Protein AF-A0A7W1TC58-F1 (afdb_monomer)

Radius of gyration: 29.43 Å; Cα contacts (8 Å, |Δi|>4): 603; chains: 1; bounding box: 72×65×82 Å

Nearest PDB structures (foldseek):
  8akn-assembly1_W  TM=7.034E-01  e=5.257E-35  Escherichia coli BW25113
  9d7s-assembly2_2w  TM=9.489E-01  e=1.381E-25  Thermus thermophilus HB8
  7nqh-assembly1_BL  TM=9.548E-01  e=5.075E-25  Homo sapiens
  4v63-assembly1_AX  TM=7.247E-01  e=3.092E-29  Thermus thermophilus HB27
  8oir-assembly1_Aa  TM=7.131E-01  e=1.235E-27  Homo sapiens

Secondary structure (DSSP, 8-state):
-HHHHHHHHHHHHHHHHHHHHHH-GGGTTSTTHHHHHHHHHHHHHHHHHHHHHHHHHHHHHHHHHHTTSTTTHHHHHHHHHHHHHHHHHHHHHHHHHHHS--TTTTS-EEEEEEE-TTTHHHHHHHHHHHHHHHHHHHHTT-EEEEEEEEE-BTBSEEEEEEEEESB-SSSSBHHHHHGGG-EEEEEEE--TT-SS-PPEEEEEEEEEEEPPPP------GGGEEEEEEPPPSS--HHHHH---EEEEEETTTTEEEEE--SSSHHHHHHHHHHHHHHHHHHHHHHHHHHHHHHHHHHHHTT-SSSS-SEEEEGGGTEEEETTTTEEES-HHHHHTT--HHHHHHHHHHHHHHHHHH--S--

Structure (mmCIF, N/CA/C/O backbone):
data_AF-A0A7W1TC58-F1
#
_entry.id   AF-A0A7W1TC58-F1
#
loop_
_atom_site.group_PDB
_atom_site.id
_atom_site.type_symbol
_atom_site.label_atom_id
_atom_site.label_alt_id
_atom_site.label_comp_id
_atom_site.label_asym_id
_atom_site.label_entity_id
_atom_site.label_seq_id
_atom_site.pdbx_PDB_ins_code
_atom_site.Cartn_x
_atom_site.Cartn_y
_atom_site.Cartn_z
_atom_site.occupancy
_atom_site.B_iso_or_equiv
_atom_site.auth_seq_id
_atom_site.auth_comp_id
_atom_site.auth_asym_id
_atom_site.auth_atom_id
_atom_site.pdbx_PDB_model_num
ATOM 1 N N . MET A 1 1 ? 26.119 -2.884 -3.380 1.00 48.97 1 MET A N 1
ATOM 2 C CA . MET A 1 1 ? 26.014 -4.306 -3.799 1.00 48.97 1 MET A CA 1
ATOM 3 C C . MET A 1 1 ? 26.915 -5.260 -3.011 1.00 48.97 1 MET A C 1
ATOM 5 O O . MET A 1 1 ? 26.383 -6.299 -2.647 1.00 48.97 1 MET A O 1
ATOM 9 N N . PRO A 1 2 ? 28.201 -4.965 -2.709 1.00 51.91 2 PRO A N 1
ATOM 10 C CA . PRO A 1 2 ? 29.029 -5.852 -1.869 1.00 51.91 2 PRO A CA 1
ATOM 11 C C . PRO A 1 2 ? 28.415 -6.118 -0.483 1.00 51.91 2 PRO A C 1
ATOM 13 O O . PRO A 1 2 ? 28.512 -7.223 0.035 1.00 51.91 2 PRO A O 1
ATOM 16 N N . ASP A 1 3 ? 27.714 -5.118 0.051 1.00 71.25 3 ASP A N 1
ATOM 17 C CA . ASP A 1 3 ? 27.043 -5.154 1.353 1.00 71.25 3 ASP A CA 1
ATOM 18 C C . ASP A 1 3 ? 25.826 -6.105 1.395 1.00 71.25 3 ASP A C 1
ATOM 20 O O . ASP A 1 3 ? 25.654 -6.878 2.330 1.00 71.25 3 ASP A O 1
ATOM 24 N N . LEU A 1 4 ? 25.037 -6.159 0.311 1.00 79.50 4 LEU A N 1
ATOM 25 C CA . LEU A 1 4 ? 23.851 -7.022 0.205 1.00 79.50 4 LEU A CA 1
ATOM 26 C C . LEU A 1 4 ? 24.216 -8.513 0.270 1.00 79.50 4 LEU A C 1
ATOM 28 O O . LEU A 1 4 ? 23.594 -9.270 1.008 1.00 79.50 4 LEU A O 1
ATOM 32 N N . LEU A 1 5 ? 25.226 -8.943 -0.494 1.00 81.25 5 LEU A N 1
ATOM 33 C CA . LEU A 1 5 ? 25.655 -10.347 -0.507 1.00 81.25 5 LEU A CA 1
ATOM 34 C C . LEU A 1 5 ? 26.293 -10.763 0.825 1.00 81.25 5 LEU A C 1
ATOM 36 O O . LEU A 1 5 ? 26.094 -11.895 1.261 1.00 81.25 5 LEU A O 1
ATOM 40 N N . ALA A 1 6 ? 27.023 -9.858 1.485 1.00 82.31 6 ALA A N 1
ATOM 41 C CA . ALA A 1 6 ? 27.592 -10.111 2.806 1.00 82.31 6 ALA A CA 1
ATOM 42 C C . ALA A 1 6 ? 26.495 -10.293 3.870 1.00 82.31 6 ALA A C 1
ATOM 44 O O . ALA A 1 6 ? 26.526 -11.258 4.636 1.00 82.31 6 ALA A O 1
ATOM 45 N N . SER A 1 7 ? 25.481 -9.428 3.868 1.00 84.50 7 SER A N 1
ATOM 46 C CA . SER A 1 7 ? 24.336 -9.532 4.775 1.00 84.50 7 SER A CA 1
ATOM 47 C C . SER A 1 7 ? 23.474 -10.770 4.494 1.00 84.50 7 SER A C 1
ATOM 49 O O . SER A 1 7 ? 23.098 -11.478 5.429 1.00 84.50 7 SER A O 1
ATOM 51 N N . LEU A 1 8 ? 23.244 -11.123 3.221 1.00 88.25 8 LEU A N 1
ATOM 52 C CA . LEU A 1 8 ? 22.584 -12.385 2.852 1.00 88.25 8 LEU A CA 1
ATOM 53 C C . LEU A 1 8 ? 23.374 -13.612 3.330 1.00 88.25 8 LEU A C 1
ATOM 55 O O . LEU A 1 8 ? 22.773 -14.566 3.820 1.00 88.25 8 LEU A O 1
ATOM 59 N N . ALA A 1 9 ? 24.707 -13.584 3.252 1.00 88.25 9 ALA A N 1
ATOM 60 C CA . ALA A 1 9 ? 25.547 -14.651 3.790 1.00 88.25 9 ALA A CA 1
ATOM 61 C C . ALA A 1 9 ? 25.420 -14.776 5.321 1.00 88.25 9 ALA A C 1
ATOM 63 O O . ALA A 1 9 ? 25.266 -15.884 5.828 1.00 88.25 9 ALA A O 1
ATOM 64 N N . SER A 1 10 ? 25.391 -13.659 6.055 1.00 87.62 10 SER A N 1
ATOM 65 C CA . SER A 1 10 ? 25.191 -13.660 7.514 1.00 87.62 10 SER A CA 1
ATOM 66 C C . SER A 1 10 ? 23.817 -14.223 7.917 1.00 87.62 10 SER A C 1
ATOM 68 O O . SER A 1 10 ? 23.699 -15.029 8.850 1.00 87.62 10 SER A O 1
ATOM 70 N N . LEU A 1 11 ? 22.762 -13.868 7.173 1.00 88.50 11 LEU A N 1
ATOM 71 C CA . LEU A 1 11 ? 21.429 -14.450 7.349 1.00 88.50 11 LEU A CA 1
ATOM 72 C C . LEU A 1 11 ? 21.395 -15.942 7.010 1.00 88.50 11 LEU A C 1
ATOM 74 O O . LEU A 1 11 ? 20.725 -16.703 7.712 1.00 88.50 11 LEU A O 1
ATOM 78 N N . HIS A 1 12 ? 22.146 -16.373 5.996 1.00 93.06 12 HIS A N 1
ATOM 79 C CA . HIS A 1 12 ? 22.285 -17.786 5.644 1.00 93.06 12 HIS A CA 1
ATOM 80 C C . HIS A 1 12 ? 22.952 -18.582 6.766 1.00 93.06 12 HIS A C 1
ATOM 82 O O . HIS A 1 12 ? 22.442 -19.633 7.153 1.00 93.06 12 HIS A O 1
ATOM 88 N N . ASP A 1 13 ? 23.997 -18.042 7.394 1.00 91.31 13 ASP A N 1
ATOM 89 C CA . ASP A 1 13 ? 24.639 -18.663 8.559 1.00 91.31 13 ASP A CA 1
ATOM 90 C C . ASP A 1 13 ? 23.690 -18.756 9.762 1.00 91.31 13 ASP A C 1
ATOM 92 O O . ASP A 1 13 ? 23.694 -19.733 10.518 1.00 91.31 13 ASP A O 1
ATOM 96 N N . ARG A 1 14 ? 22.837 -17.745 9.974 1.00 89.50 14 ARG A N 1
ATOM 97 C CA . ARG A 1 14 ? 21.768 -17.817 10.984 1.00 89.50 14 ARG A CA 1
ATOM 98 C C . ARG A 1 14 ? 20.742 -18.896 10.631 1.00 89.50 14 ARG A C 1
ATOM 100 O O . ARG A 1 14 ? 20.369 -19.674 11.507 1.00 89.50 14 ARG A O 1
ATOM 107 N N . TYR A 1 15 ? 20.304 -18.964 9.378 1.00 93.19 15 TYR A N 1
ATOM 108 C CA . TYR A 1 15 ? 19.344 -19.956 8.898 1.00 93.19 15 TYR A CA 1
ATOM 109 C C . TYR A 1 15 ? 19.863 -21.390 9.048 1.00 93.19 15 TYR A C 1
ATOM 111 O O . TYR A 1 15 ? 19.150 -22.250 9.572 1.00 93.19 15 TYR A O 1
ATOM 119 N N . ARG A 1 16 ? 21.131 -21.632 8.702 1.00 93.69 16 ARG A N 1
ATOM 120 C CA . ARG A 1 16 ? 21.802 -22.918 8.925 1.00 93.69 16 ARG A CA 1
ATOM 121 C C . ARG A 1 16 ? 21.824 -23.308 10.400 1.00 93.69 16 ARG A C 1
ATOM 123 O O . ARG A 1 16 ? 21.418 -24.416 10.730 1.00 93.69 16 ARG A O 1
ATOM 130 N N . ARG A 1 17 ? 22.188 -22.384 11.298 1.00 92.25 17 ARG A N 1
ATOM 131 C CA . ARG A 1 17 ? 22.173 -22.633 12.752 1.00 92.25 17 ARG A CA 1
ATOM 132 C C . ARG A 1 17 ? 20.782 -22.994 13.277 1.00 92.25 17 ARG A C 1
ATOM 134 O O . ARG A 1 17 ? 20.659 -23.891 14.104 1.00 92.25 17 ARG A O 1
ATOM 141 N N . LEU A 1 18 ? 19.729 -22.325 12.803 1.00 91.38 18 LEU A N 1
ATOM 142 C CA . LEU A 1 18 ? 18.351 -22.678 13.173 1.00 91.38 18 LEU A CA 1
ATOM 143 C C . LEU A 1 18 ? 17.950 -24.053 12.618 1.00 91.38 18 LEU A C 1
ATOM 145 O O . LEU A 1 18 ? 17.269 -24.809 13.304 1.00 91.38 18 LEU A O 1
ATOM 149 N N . THR A 1 19 ? 18.387 -24.388 11.403 1.00 93.00 19 THR A N 1
ATOM 150 C CA . THR A 1 19 ? 18.155 -25.706 10.789 1.00 93.00 19 THR A CA 1
ATOM 151 C C . THR A 1 19 ? 18.816 -26.816 11.610 1.00 93.00 19 THR A C 1
ATOM 153 O O . THR A 1 19 ? 18.182 -27.825 11.905 1.00 93.00 19 THR A O 1
ATOM 156 N N . GLU A 1 20 ? 20.060 -26.603 12.048 1.00 92.62 20 GLU A N 1
ATOM 157 C CA . GLU A 1 20 ? 20.792 -27.518 12.932 1.00 92.62 20 GLU A CA 1
ATOM 158 C C . GLU A 1 20 ? 20.085 -27.684 14.285 1.00 92.62 20 GLU A C 1
ATOM 160 O O . GLU A 1 20 ? 19.889 -28.810 14.735 1.00 92.62 20 GLU A O 1
ATOM 165 N N . GLN A 1 21 ? 19.615 -26.588 14.895 1.00 89.50 21 GLN A N 1
ATOM 166 C CA . GLN A 1 21 ? 18.839 -26.634 16.142 1.00 89.50 21 GLN A CA 1
ATOM 167 C C . GLN A 1 21 ? 17.538 -27.430 16.003 1.00 89.50 21 GLN A C 1
ATOM 169 O O . GLN A 1 21 ? 17.176 -28.159 16.918 1.00 89.50 21 GLN A O 1
ATOM 174 N N . LEU A 1 22 ? 16.828 -27.305 14.876 1.00 90.06 22 LEU A N 1
ATOM 175 C CA . LEU A 1 22 ? 15.606 -28.077 14.619 1.00 90.06 22 LEU A CA 1
ATOM 176 C C . LEU A 1 22 ? 15.880 -29.564 14.357 1.00 90.06 22 LEU A C 1
ATOM 178 O O . LEU A 1 22 ? 14.983 -30.382 14.560 1.00 90.06 22 LEU A O 1
ATOM 182 N N . GLY A 1 23 ? 17.091 -29.906 13.910 1.00 86.94 23 GLY A N 1
ATOM 183 C CA . GLY A 1 23 ? 17.546 -31.286 13.742 1.00 86.94 23 GLY A CA 1
ATOM 184 C C . GLY A 1 23 ? 17.945 -31.976 15.052 1.00 86.94 23 GLY A C 1
ATOM 185 O O . GLY A 1 23 ? 18.020 -33.203 15.088 1.00 86.94 23 GLY A O 1
ATOM 186 N N . ASP A 1 24 ? 18.174 -31.218 16.127 1.00 88.75 24 ASP A N 1
ATOM 187 C CA . ASP A 1 24 ? 18.485 -31.759 17.449 1.00 88.75 24 ASP A CA 1
ATOM 188 C C . ASP A 1 24 ? 17.205 -32.228 18.162 1.00 88.75 24 ASP A C 1
ATOM 190 O O . ASP A 1 24 ? 16.314 -31.441 18.478 1.00 88.75 24 ASP A O 1
ATOM 194 N N . ALA A 1 25 ? 17.113 -33.521 18.480 1.00 81.81 25 ALA A N 1
ATOM 195 C CA . ALA A 1 25 ? 15.982 -34.070 19.231 1.00 81.81 25 ALA A CA 1
ATOM 196 C C . ALA A 1 25 ? 15.807 -33.412 20.618 1.00 81.81 25 ALA A C 1
ATOM 198 O O . ALA A 1 25 ? 14.700 -33.409 21.156 1.00 81.81 25 ALA A O 1
ATOM 199 N N . GLY A 1 26 ? 16.870 -32.823 21.182 1.00 83.94 26 GLY A N 1
ATOM 200 C CA . GLY A 1 26 ? 16.867 -32.161 22.486 1.00 83.94 26 GLY A CA 1
ATOM 201 C C . GLY A 1 26 ? 16.085 -30.847 22.546 1.00 83.94 26 GLY A C 1
ATOM 202 O O . GLY A 1 26 ? 15.685 -30.438 23.637 1.00 83.94 26 GLY A O 1
ATOM 203 N N . ILE A 1 27 ? 15.814 -30.188 21.409 1.00 85.62 27 ILE A N 1
ATOM 204 C CA . ILE A 1 27 ? 15.009 -28.955 21.412 1.00 85.62 27 ILE A CA 1
ATOM 205 C C . ILE A 1 27 ? 13.505 -29.246 21.497 1.00 85.62 27 ILE A C 1
ATOM 207 O O . ILE A 1 27 ? 12.729 -28.378 21.914 1.00 85.62 27 ILE A O 1
ATOM 211 N N . MET A 1 28 ? 13.075 -30.452 21.111 1.00 80.31 28 MET A N 1
ATOM 212 C CA . MET A 1 28 ? 11.664 -30.830 21.078 1.00 80.31 28 MET A CA 1
ATOM 213 C C . MET A 1 28 ? 11.087 -30.847 22.499 1.00 80.31 28 MET A C 1
ATOM 215 O O . MET A 1 28 ? 11.595 -31.520 23.390 1.00 80.31 28 MET A O 1
ATOM 219 N N . GLY A 1 29 ? 10.017 -30.080 22.725 1.00 78.62 29 GLY A N 1
ATOM 220 C CA . GLY A 1 29 ? 9.398 -29.930 24.048 1.00 78.62 29 GLY A CA 1
ATOM 221 C C . GLY A 1 29 ? 10.003 -28.826 24.924 1.00 78.62 29 GLY A C 1
ATOM 222 O O . GLY A 1 29 ? 9.491 -28.574 26.014 1.00 78.62 29 GLY A O 1
ATOM 223 N N . THR A 1 30 ? 11.036 -28.116 24.458 1.00 87.88 30 THR A N 1
ATOM 224 C CA . THR A 1 30 ? 11.535 -26.918 25.149 1.00 87.88 30 THR A CA 1
ATOM 225 C C . THR A 1 30 ? 10.653 -25.692 24.862 1.00 87.88 30 THR A C 1
ATOM 227 O O . THR A 1 30 ? 10.075 -25.579 23.776 1.00 87.88 30 THR A O 1
ATOM 230 N N . PRO A 1 31 ? 10.600 -24.696 25.770 1.00 85.31 31 PRO A N 1
ATOM 231 C CA . PRO A 1 31 ? 9.919 -23.423 25.508 1.00 85.31 31 PRO A CA 1
ATOM 232 C C . PRO A 1 31 ? 10.488 -22.632 24.317 1.00 85.31 31 PRO A C 1
ATOM 234 O O . PRO A 1 31 ? 9.828 -21.728 23.810 1.00 85.31 31 PRO A O 1
ATOM 237 N N . GLN A 1 32 ? 11.713 -22.942 23.868 1.00 85.25 32 GLN A N 1
ATOM 238 C CA . GLN A 1 32 ? 12.357 -22.257 22.742 1.00 85.25 32 GLN A CA 1
ATOM 239 C C . GLN A 1 32 ? 11.896 -22.787 21.377 1.00 85.25 32 GLN A C 1
ATOM 241 O O . GLN A 1 32 ? 11.957 -22.048 20.393 1.00 85.25 32 GLN A O 1
ATOM 246 N N . TYR A 1 33 ? 11.392 -24.023 21.308 1.00 86.81 33 TYR A N 1
ATOM 247 C CA . TYR A 1 33 ? 11.036 -24.685 20.051 1.00 86.81 33 TYR A CA 1
ATOM 248 C C . TYR A 1 33 ? 10.065 -23.886 19.160 1.00 86.81 33 TYR A C 1
ATOM 250 O O . TYR A 1 33 ? 10.381 -23.691 17.984 1.00 86.81 33 TYR A O 1
ATOM 258 N N . PRO A 1 34 ? 8.943 -23.327 19.668 1.00 85.25 34 PRO A N 1
ATOM 259 C CA . PRO A 1 34 ? 8.027 -22.551 18.828 1.00 85.25 34 PRO A CA 1
ATOM 260 C C . PRO A 1 34 ? 8.677 -21.298 18.234 1.00 85.25 34 PRO A C 1
ATOM 262 O O . PRO A 1 34 ? 8.370 -20.910 17.107 1.00 85.25 34 PRO A O 1
ATOM 265 N N . ARG A 1 35 ? 9.597 -20.670 18.979 1.00 84.56 35 ARG A N 1
ATOM 266 C CA . ARG A 1 35 ? 10.331 -19.488 18.519 1.00 84.56 35 ARG A CA 1
ATOM 267 C C . ARG A 1 35 ? 11.310 -19.851 17.404 1.00 84.56 35 ARG A C 1
ATOM 269 O O . ARG A 1 35 ? 11.292 -19.200 16.367 1.00 84.56 35 ARG A O 1
ATOM 276 N N . VAL A 1 36 ? 12.107 -20.904 17.590 1.00 87.44 36 VAL A N 1
ATOM 277 C CA . VAL A 1 36 ? 13.075 -21.382 16.584 1.00 87.44 36 VAL A CA 1
ATOM 278 C C . VAL A 1 36 ? 12.361 -21.817 15.303 1.00 87.44 36 VAL A C 1
ATOM 280 O O . VAL A 1 36 ? 12.761 -21.410 14.216 1.00 87.44 36 VAL A O 1
ATOM 283 N N . MET A 1 37 ? 11.253 -22.556 15.425 1.00 86.81 37 MET A N 1
ATOM 284 C CA . MET A 1 37 ? 10.387 -22.925 14.298 1.00 86.81 37 MET A CA 1
ATOM 285 C C . MET A 1 37 ? 9.894 -21.699 13.520 1.00 86.81 37 MET A C 1
ATOM 287 O O . MET A 1 37 ? 9.978 -21.669 12.291 1.00 86.81 37 MET A O 1
ATOM 291 N N . LYS A 1 38 ? 9.393 -20.677 14.225 1.00 81.31 38 LYS A N 1
ATOM 292 C CA . LYS A 1 38 ? 8.868 -19.452 13.607 1.00 81.31 38 LYS A CA 1
ATOM 293 C C . LYS A 1 38 ? 9.965 -18.650 12.905 1.00 81.31 38 LYS A C 1
ATOM 295 O O . LYS A 1 38 ? 9.769 -18.238 11.763 1.00 81.31 38 LYS A O 1
ATOM 300 N N . ASP A 1 39 ? 11.108 -18.460 13.560 1.00 81.50 39 ASP A N 1
ATOM 301 C CA . ASP A 1 39 ? 12.246 -17.722 13.003 1.00 81.50 39 ASP A CA 1
ATOM 302 C C . ASP A 1 39 ? 12.825 -18.446 11.777 1.00 81.50 39 ASP A C 1
ATOM 304 O O . ASP A 1 39 ? 13.087 -17.815 10.753 1.00 81.50 39 ASP A O 1
ATOM 308 N N . HIS A 1 40 ? 12.945 -19.778 11.833 1.00 89.88 40 HIS A N 1
ATOM 309 C CA . HIS A 1 40 ? 13.371 -20.595 10.697 1.00 89.88 40 HIS A CA 1
ATOM 310 C C . HIS A 1 40 ? 12.385 -20.490 9.527 1.00 89.88 40 HIS A C 1
ATOM 312 O O . HIS A 1 40 ? 12.799 -20.249 8.396 1.00 89.88 40 HIS A O 1
ATOM 318 N N . ALA A 1 41 ? 11.079 -20.623 9.784 1.00 84.94 41 ALA A N 1
ATOM 319 C CA . ALA A 1 41 ? 10.053 -20.519 8.746 1.00 84.94 41 ALA A CA 1
ATOM 320 C C . ALA A 1 41 ? 10.022 -19.131 8.085 1.00 84.94 41 ALA A C 1
ATOM 322 O O . ALA A 1 41 ? 9.774 -19.030 6.883 1.00 84.94 41 ALA A O 1
ATOM 323 N N . ARG A 1 42 ? 10.291 -18.067 8.853 1.00 81.12 42 ARG A N 1
ATOM 324 C CA . ARG A 1 42 ? 10.441 -16.707 8.326 1.00 81.12 42 ARG A CA 1
ATOM 325 C C . ARG A 1 42 ? 11.660 -16.615 7.409 1.00 81.12 42 ARG A C 1
ATOM 327 O O . ARG A 1 42 ? 11.487 -16.297 6.237 1.00 81.12 42 ARG A O 1
ATOM 334 N N . LEU A 1 43 ? 12.855 -16.950 7.907 1.00 86.06 43 LEU A N 1
ATOM 335 C CA . LEU A 1 43 ? 14.101 -16.856 7.132 1.00 86.06 43 LEU A CA 1
ATOM 336 C C . LEU A 1 43 ? 14.093 -17.756 5.889 1.00 86.06 43 LEU A C 1
ATOM 338 O O . LEU A 1 43 ? 14.601 -17.348 4.848 1.00 86.06 43 LEU A O 1
ATOM 342 N N . ALA A 1 44 ? 13.462 -18.932 5.951 1.00 87.94 44 ALA A N 1
ATOM 343 C CA . ALA A 1 44 ? 13.378 -19.867 4.828 1.00 87.94 44 ALA A CA 1
ATOM 344 C C . ALA A 1 44 ? 12.793 -19.236 3.552 1.00 87.94 44 ALA A C 1
ATOM 346 O O . ALA A 1 44 ? 13.161 -19.646 2.453 1.00 87.94 44 ALA A O 1
ATOM 347 N N . LYS A 1 45 ? 11.908 -18.234 3.679 1.00 84.94 45 LYS A N 1
ATOM 348 C CA . LYS A 1 45 ? 11.321 -17.529 2.528 1.00 84.94 45 LYS A CA 1
ATOM 349 C C . LYS A 1 45 ? 12.374 -16.794 1.698 1.00 84.94 45 LYS A C 1
ATOM 351 O O . LYS A 1 45 ? 12.279 -16.815 0.480 1.00 84.94 45 LYS A O 1
ATOM 356 N N . LEU A 1 46 ? 13.365 -16.185 2.350 1.00 86.56 46 LEU A N 1
ATOM 357 C CA . LEU A 1 46 ? 14.472 -15.481 1.696 1.00 86.56 46 LEU A CA 1
ATOM 358 C C . LEU A 1 46 ? 15.639 -16.420 1.373 1.00 86.56 46 LEU A C 1
ATOM 360 O O . LEU A 1 46 ? 16.287 -16.286 0.338 1.00 86.56 46 LEU A O 1
ATOM 364 N N . MET A 1 47 ? 15.913 -17.373 2.265 1.00 91.38 47 MET A N 1
ATOM 365 C CA . MET A 1 47 ? 17.104 -18.216 2.174 1.00 91.38 47 MET A CA 1
ATOM 366 C C . MET A 1 47 ? 17.004 -19.292 1.096 1.00 91.38 47 MET A C 1
ATOM 368 O O . MET A 1 47 ? 18.022 -19.597 0.490 1.00 91.38 47 MET A O 1
ATOM 372 N N . ARG A 1 48 ? 15.807 -19.809 0.783 1.00 89.75 48 ARG A N 1
ATOM 373 C CA . ARG A 1 48 ? 15.633 -20.769 -0.323 1.00 89.75 48 ARG A CA 1
ATOM 374 C C . ARG A 1 48 ? 16.044 -20.172 -1.685 1.00 89.75 48 ARG A C 1
ATOM 376 O O . ARG A 1 48 ? 16.933 -20.741 -2.312 1.00 89.75 48 ARG A O 1
ATOM 383 N N . PRO A 1 49 ? 15.517 -19.006 -2.119 1.00 89.62 49 PRO A N 1
ATOM 384 C CA . PRO A 1 49 ? 16.011 -18.336 -3.327 1.00 89.62 49 PRO A CA 1
ATOM 385 C C . PRO A 1 49 ? 17.504 -17.991 -3.279 1.00 89.62 49 PRO A C 1
ATOM 387 O O . PRO A 1 49 ? 18.186 -18.058 -4.298 1.00 89.62 49 PRO A O 1
ATOM 390 N N . TYR A 1 50 ? 18.039 -17.645 -2.102 1.00 92.69 50 TYR A N 1
ATOM 391 C CA . TYR A 1 50 ? 19.472 -17.383 -1.942 1.00 92.69 50 TYR A CA 1
ATOM 392 C C . TYR A 1 50 ? 20.340 -18.639 -2.138 1.00 92.69 50 TYR A C 1
ATOM 394 O O . TYR A 1 50 ? 21.397 -18.565 -2.764 1.00 92.69 50 TYR A O 1
ATOM 402 N N . GLU A 1 51 ? 19.896 -19.802 -1.659 1.00 93.88 51 GLU A N 1
ATOM 403 C CA . GLU A 1 51 ? 20.557 -21.086 -1.917 1.00 93.88 51 GLU A CA 1
ATOM 404 C C . GLU A 1 51 ? 20.508 -21.456 -3.404 1.00 93.88 51 GLU A C 1
ATOM 406 O O . GLU A 1 51 ? 21.518 -21.891 -3.956 1.00 93.88 51 GLU A O 1
ATOM 411 N N . GLU A 1 52 ? 19.386 -21.202 -4.085 1.00 94.12 52 GLU A N 1
ATOM 412 C CA . GLU A 1 52 ? 19.285 -21.370 -5.540 1.00 94.12 52 GLU A CA 1
ATOM 413 C C . GLU A 1 52 ? 20.217 -20.421 -6.304 1.00 94.12 52 GLU A C 1
ATOM 415 O O . GLU A 1 52 ? 20.846 -20.830 -7.283 1.00 94.12 52 GLU A O 1
ATOM 420 N N . LEU A 1 53 ? 20.350 -19.169 -5.848 1.00 94.12 53 LEU A N 1
ATOM 421 C CA . LEU A 1 53 ? 21.291 -18.202 -6.415 1.00 94.12 53 LEU A CA 1
ATOM 422 C C . LEU A 1 53 ? 22.731 -18.705 -6.278 1.00 94.12 53 LEU A C 1
ATOM 424 O O . LEU A 1 53 ? 23.488 -18.657 -7.247 1.00 94.12 53 LEU A O 1
ATOM 428 N N . ARG A 1 54 ? 23.103 -19.207 -5.095 1.00 94.31 54 ARG A N 1
ATOM 429 C CA . ARG A 1 54 ? 24.433 -19.782 -4.837 1.00 94.31 54 ARG A CA 1
ATOM 430 C C . ARG A 1 54 ? 24.693 -20.988 -5.733 1.00 94.31 54 ARG A C 1
ATOM 432 O O . ARG A 1 54 ? 25.728 -21.026 -6.390 1.00 94.31 54 ARG A O 1
ATOM 439 N N . ALA A 1 55 ? 23.730 -21.900 -5.850 1.00 94.88 55 ALA A N 1
ATOM 440 C CA . ALA A 1 55 ? 23.836 -23.056 -6.736 1.00 94.88 55 ALA A CA 1
ATOM 441 C C . ALA A 1 55 ? 23.997 -22.648 -8.212 1.00 94.88 55 ALA A C 1
ATOM 443 O O . ALA A 1 55 ? 24.830 -23.212 -8.917 1.00 94.88 55 ALA A O 1
ATOM 444 N N . ALA A 1 56 ? 23.258 -21.638 -8.686 1.00 94.06 56 ALA A N 1
ATOM 445 C CA . ALA A 1 56 ? 23.402 -21.122 -10.049 1.00 94.06 56 ALA A CA 1
ATOM 446 C C . ALA A 1 56 ? 24.773 -20.460 -10.285 1.00 94.06 56 ALA A C 1
ATOM 448 O O . ALA A 1 56 ? 25.363 -20.616 -11.353 1.00 94.06 56 ALA A O 1
ATOM 449 N N . GLN A 1 57 ? 25.308 -19.745 -9.290 1.00 93.62 57 GLN A N 1
ATOM 450 C CA . GLN A 1 57 ? 26.652 -19.160 -9.356 1.00 93.62 57 GLN A CA 1
ATOM 451 C C . GLN A 1 57 ? 27.749 -20.234 -9.374 1.00 93.62 57 GLN A C 1
ATOM 453 O O . GLN A 1 57 ? 28.702 -20.118 -10.146 1.00 93.62 57 GLN A O 1
ATOM 458 N N . GLU A 1 58 ? 27.610 -21.282 -8.561 1.00 95.00 58 GLU A N 1
ATOM 459 C CA . GLU A 1 58 ? 28.524 -22.428 -8.539 1.00 95.00 58 GLU A CA 1
ATOM 460 C C . GLU A 1 58 ? 28.482 -23.209 -9.859 1.00 95.00 58 GLU A C 1
ATOM 462 O O . GLU A 1 58 ? 29.538 -23.504 -10.419 1.00 95.00 58 GLU A O 1
ATOM 467 N N . ALA A 1 59 ? 27.289 -23.459 -10.411 1.00 93.56 59 ALA A N 1
ATOM 468 C CA . ALA A 1 59 ? 27.117 -24.097 -11.717 1.00 93.56 59 ALA A CA 1
ATOM 469 C C . ALA A 1 59 ? 27.763 -23.273 -12.843 1.00 93.56 59 ALA A C 1
ATOM 471 O O . ALA A 1 59 ? 28.532 -23.808 -13.639 1.00 93.56 59 ALA A O 1
ATOM 472 N N . ALA A 1 60 ? 27.553 -21.951 -12.861 1.00 93.31 60 ALA A N 1
ATOM 473 C CA . ALA A 1 60 ? 28.204 -21.064 -13.826 1.00 93.31 60 ALA A CA 1
ATOM 474 C C . ALA A 1 60 ? 29.739 -21.099 -13.702 1.00 93.31 60 ALA A C 1
ATOM 476 O O . ALA A 1 60 ? 30.449 -21.140 -14.709 1.00 93.31 60 ALA A O 1
ATOM 477 N N . ALA A 1 61 ? 30.275 -21.105 -12.478 1.00 93.88 61 ALA A N 1
ATOM 478 C CA . ALA A 1 61 ? 31.715 -21.202 -12.252 1.00 93.88 61 ALA A CA 1
ATOM 479 C C . ALA A 1 61 ? 32.284 -22.555 -12.719 1.00 93.88 61 ALA A C 1
ATOM 481 O O . ALA A 1 61 ? 33.324 -22.583 -13.383 1.00 93.88 61 ALA A O 1
ATOM 482 N N . GLY A 1 62 ? 31.585 -23.656 -12.424 1.00 93.31 62 GLY A N 1
ATOM 483 C CA . GLY A 1 62 ? 31.936 -25.005 -12.870 1.00 93.31 62 GLY A CA 1
ATOM 484 C C . GLY A 1 62 ? 31.928 -25.133 -14.394 1.00 93.31 62 GLY A C 1
ATOM 485 O O . GLY A 1 62 ? 32.940 -25.516 -14.983 1.00 93.31 62 GLY A O 1
ATOM 486 N N . ALA A 1 63 ? 30.842 -24.708 -15.042 1.00 93.19 63 ALA A N 1
ATOM 487 C CA . ALA A 1 63 ? 30.714 -24.705 -16.497 1.00 93.19 63 ALA A CA 1
ATOM 488 C C . ALA A 1 63 ? 31.816 -23.862 -17.162 1.00 93.19 63 ALA A C 1
ATOM 490 O O . ALA A 1 63 ? 32.444 -24.289 -18.132 1.00 93.19 63 ALA A O 1
ATOM 491 N N . ARG A 1 64 ? 32.151 -22.695 -16.592 1.00 92.56 64 ARG A N 1
ATOM 492 C CA . ARG A 1 64 ? 33.240 -21.847 -17.098 1.00 92.56 64 ARG A CA 1
ATOM 493 C C . ARG A 1 64 ? 34.608 -22.535 -17.030 1.00 92.56 64 ARG A C 1
ATOM 495 O O . ARG A 1 64 ? 35.409 -22.355 -17.946 1.00 92.56 64 ARG A O 1
ATOM 502 N N . ALA A 1 65 ? 34.877 -23.332 -15.994 1.00 92.31 65 ALA A N 1
ATOM 503 C CA . ALA A 1 65 ? 36.111 -24.117 -15.900 1.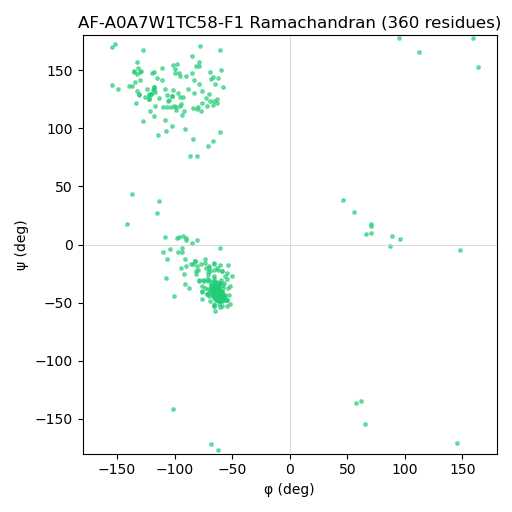00 92.31 65 ALA A CA 1
ATOM 504 C C . ALA A 1 65 ? 36.174 -25.229 -16.970 1.00 92.31 65 ALA A C 1
ATOM 506 O O . ALA A 1 65 ? 37.237 -25.476 -17.551 1.00 92.31 65 ALA A O 1
ATOM 507 N N . MET A 1 66 ? 35.027 -25.838 -17.290 1.00 91.06 66 MET A N 1
ATOM 508 C CA . MET A 1 66 ? 34.899 -26.915 -18.282 1.00 91.06 66 MET A CA 1
ATOM 509 C C . MET A 1 66 ? 35.013 -26.441 -19.742 1.00 91.06 66 MET A C 1
ATOM 511 O O . MET A 1 66 ? 35.295 -27.251 -20.617 1.00 91.06 66 MET A O 1
ATOM 515 N N . LEU A 1 67 ? 34.898 -25.135 -20.031 1.00 91.19 67 LEU A N 1
ATOM 516 C CA . LEU A 1 67 ? 35.069 -24.582 -21.392 1.00 91.19 67 LEU A CA 1
ATOM 517 C C . LEU A 1 67 ? 36.448 -24.866 -22.017 1.00 91.19 67 LEU A C 1
ATOM 519 O O . LEU A 1 67 ? 36.618 -24.802 -23.245 1.00 91.19 67 LEU A O 1
ATOM 523 N N . SER A 1 68 ? 37.447 -25.124 -21.173 1.00 90.62 68 SER A N 1
ATOM 524 C CA . SER A 1 68 ? 38.807 -25.454 -21.595 1.00 90.62 68 SER A CA 1
ATOM 525 C C . SER A 1 68 ? 38.911 -26.847 -22.228 1.00 90.62 68 SER A C 1
ATOM 527 O O . SER A 1 68 ? 39.750 -27.033 -23.111 1.00 90.62 68 SER A O 1
ATOM 529 N N . ASP A 1 69 ? 38.012 -27.769 -21.875 1.00 91.81 69 ASP A N 1
ATOM 530 C CA . ASP A 1 69 ? 37.956 -29.132 -22.400 1.00 91.81 69 ASP A CA 1
ATOM 531 C C . ASP A 1 69 ? 37.186 -29.175 -23.740 1.00 91.81 69 ASP A C 1
ATOM 533 O O . ASP A 1 69 ? 36.002 -28.827 -23.780 1.00 91.81 69 ASP A O 1
ATOM 537 N N . PRO A 1 70 ? 37.821 -29.571 -24.862 1.00 90.19 70 PRO A N 1
ATOM 538 C CA . PRO A 1 70 ? 37.162 -29.661 -26.163 1.00 90.19 70 PRO A CA 1
ATOM 539 C C . PRO A 1 70 ? 35.967 -30.621 -26.218 1.00 90.19 70 PRO A C 1
ATOM 541 O O . PRO A 1 70 ? 35.057 -30.360 -27.003 1.00 90.19 70 PRO A O 1
ATOM 544 N N . GLU A 1 71 ? 35.955 -31.696 -25.423 1.00 90.88 71 GLU A N 1
ATOM 545 C CA . GLU A 1 71 ? 34.879 -32.699 -25.433 1.00 90.88 71 GLU A CA 1
ATOM 546 C C . GLU A 1 71 ? 33.641 -32.215 -24.668 1.00 90.88 71 GLU A C 1
ATOM 548 O O . GLU A 1 71 ? 32.512 -32.522 -25.048 1.00 90.88 71 GLU A O 1
ATOM 553 N N . LEU A 1 72 ? 33.842 -31.397 -23.631 1.00 90.38 72 LEU A N 1
ATOM 554 C CA . LEU A 1 72 ? 32.768 -30.858 -22.789 1.00 90.38 72 LEU A CA 1
ATOM 555 C C . LEU A 1 72 ? 32.318 -29.449 -23.194 1.00 90.38 72 LEU A C 1
ATOM 557 O O . LEU A 1 72 ? 31.338 -28.936 -22.656 1.00 90.38 72 LEU A O 1
ATOM 561 N N . ARG A 1 73 ? 33.005 -28.807 -24.146 1.00 90.88 73 ARG A N 1
ATOM 562 C CA . ARG A 1 73 ? 32.823 -27.385 -24.471 1.00 90.88 73 ARG A CA 1
ATOM 563 C C . ARG A 1 73 ? 31.393 -26.992 -24.838 1.00 90.88 73 ARG A C 1
ATOM 565 O O . ARG A 1 73 ? 30.948 -25.934 -24.404 1.00 90.88 73 ARG A O 1
ATOM 572 N N . GLU A 1 74 ? 30.695 -27.779 -25.654 1.00 91.69 74 GLU A N 1
ATOM 573 C CA . GLU A 1 74 ? 29.328 -27.429 -26.074 1.00 91.69 74 GLU A CA 1
ATOM 574 C C . GLU A 1 74 ? 28.326 -27.576 -24.923 1.00 91.69 74 GLU A C 1
ATOM 576 O O . GLU A 1 74 ? 27.559 -26.650 -24.672 1.00 91.69 74 GLU A O 1
ATOM 581 N N . LEU A 1 75 ? 28.426 -28.654 -24.137 1.00 90.44 75 LEU A N 1
ATOM 582 C CA . LEU A 1 75 ? 27.619 -28.836 -22.926 1.00 90.44 75 LEU A CA 1
ATOM 583 C C . LEU A 1 75 ? 27.868 -27.707 -21.910 1.00 90.44 75 LEU A C 1
ATOM 585 O O . LEU A 1 75 ? 26.931 -27.114 -21.380 1.00 90.44 75 LEU A O 1
ATOM 589 N N . ALA A 1 76 ? 29.137 -27.351 -21.697 1.00 92.25 76 ALA A N 1
ATOM 590 C CA . ALA A 1 76 ? 29.538 -26.281 -20.791 1.00 92.25 76 ALA A CA 1
ATOM 591 C C . ALA A 1 76 ? 29.027 -24.898 -21.232 1.00 92.25 76 ALA A C 1
ATOM 593 O O . ALA A 1 76 ? 28.699 -24.068 -20.387 1.00 92.25 76 ALA A O 1
ATOM 594 N N . LYS A 1 77 ? 28.930 -24.622 -22.541 1.00 93.25 77 LYS A N 1
ATOM 595 C CA . LYS A 1 77 ? 28.343 -23.368 -23.045 1.00 93.25 77 LYS A CA 1
ATOM 596 C C . LYS A 1 77 ? 26.851 -23.272 -22.739 1.00 93.25 77 LYS A C 1
ATOM 598 O O . LYS A 1 77 ? 26.399 -22.208 -22.320 1.00 93.25 77 LYS A O 1
ATOM 603 N N . GLU A 1 78 ? 26.104 -24.351 -22.958 1.00 93.25 78 GLU A N 1
ATOM 604 C CA . GLU A 1 78 ? 24.662 -24.393 -22.687 1.00 93.25 78 GLU A CA 1
ATOM 605 C C . GLU A 1 78 ? 24.375 -24.215 -21.192 1.00 93.25 78 GLU A C 1
ATOM 607 O O . GLU A 1 78 ? 23.553 -23.379 -20.809 1.00 93.25 78 GLU A O 1
ATOM 612 N N . GLU A 1 79 ? 25.108 -24.935 -20.339 1.00 92.38 79 GLU A N 1
ATOM 613 C CA . GLU A 1 79 ? 24.971 -24.840 -18.884 1.00 92.38 79 GLU A CA 1
ATOM 614 C C . GLU A 1 79 ? 25.376 -23.460 -18.348 1.00 92.38 79 GLU A C 1
ATOM 616 O O . GLU A 1 79 ? 24.684 -22.897 -17.490 1.00 92.38 79 GLU A O 1
ATOM 621 N N . LEU A 1 80 ? 26.456 -22.876 -18.882 1.00 93.75 80 LEU A N 1
ATOM 622 C CA . LEU A 1 80 ? 26.884 -21.526 -18.525 1.00 93.75 80 LEU A CA 1
ATOM 623 C C . LEU A 1 80 ? 25.816 -20.493 -18.897 1.00 93.75 80 LEU A C 1
ATOM 625 O O . LEU A 1 80 ? 25.448 -19.680 -18.053 1.00 93.75 80 LEU A O 1
ATOM 629 N N . ALA A 1 81 ? 25.281 -20.550 -20.120 1.00 93.88 81 ALA A N 1
ATOM 630 C CA . ALA A 1 81 ? 24.252 -19.621 -20.581 1.00 93.88 81 ALA A CA 1
ATOM 631 C C . ALA A 1 81 ? 22.967 -19.723 -19.742 1.00 93.88 81 ALA A C 1
ATOM 633 O O . ALA A 1 81 ? 22.408 -18.702 -19.336 1.00 93.88 81 ALA A O 1
ATOM 634 N N . ALA A 1 82 ? 22.521 -20.944 -19.431 1.00 92.50 82 ALA A N 1
ATOM 635 C CA . ALA A 1 82 ? 21.356 -21.165 -18.578 1.00 92.50 82 ALA A CA 1
ATOM 636 C C . ALA A 1 82 ? 21.578 -20.625 -17.154 1.00 92.50 82 ALA A C 1
ATOM 638 O O . ALA A 1 82 ? 20.702 -19.963 -16.592 1.00 92.50 82 ALA A O 1
ATOM 639 N N . SER A 1 83 ? 22.755 -20.870 -16.574 1.00 91.81 83 SER A N 1
ATOM 640 C CA . SER A 1 83 ? 23.086 -20.442 -15.211 1.00 91.81 83 SER A CA 1
ATOM 641 C C . SER A 1 83 ? 23.251 -18.922 -15.109 1.00 91.81 83 SER A C 1
ATOM 643 O O . SER A 1 83 ? 22.685 -18.301 -14.209 1.00 91.81 83 SER A O 1
ATOM 645 N N . GLU A 1 84 ? 23.945 -18.296 -16.065 1.00 91.38 84 GLU A N 1
ATOM 646 C CA . GLU A 1 84 ? 24.117 -16.838 -16.133 1.00 91.38 84 GLU A CA 1
ATOM 647 C C . GLU A 1 84 ? 22.791 -16.101 -16.364 1.00 91.38 84 GLU A C 1
ATOM 649 O O . GLU A 1 84 ? 22.607 -15.015 -15.816 1.00 91.38 84 GLU A O 1
ATOM 654 N N . ALA A 1 85 ? 21.840 -16.694 -17.095 1.00 92.94 85 ALA A N 1
ATOM 655 C CA . ALA A 1 85 ? 20.498 -16.133 -17.259 1.00 92.94 85 ALA A CA 1
ATOM 656 C C . ALA A 1 85 ? 19.644 -16.223 -15.979 1.00 92.94 85 ALA A C 1
ATOM 658 O O . ALA A 1 85 ? 18.814 -15.348 -15.731 1.00 92.94 85 ALA A O 1
ATOM 659 N N . ARG A 1 86 ? 19.850 -17.249 -15.139 1.00 91.50 86 ARG A N 1
ATOM 660 C CA . ARG A 1 86 ? 19.103 -17.436 -13.878 1.00 91.50 86 ARG A CA 1
ATOM 661 C C . ARG A 1 86 ? 19.557 -16.507 -12.757 1.00 91.50 86 ARG A C 1
ATOM 663 O O . ARG A 1 86 ? 18.725 -16.058 -11.974 1.00 91.50 86 ARG A O 1
ATOM 670 N N . VAL A 1 87 ? 20.853 -16.207 -12.672 1.00 90.94 87 VAL A N 1
ATOM 671 C CA . VAL A 1 87 ? 21.431 -15.341 -11.627 1.00 90.94 87 VAL A CA 1
ATOM 672 C C . VAL A 1 87 ? 20.719 -13.982 -11.484 1.00 90.94 87 VAL A C 1
ATOM 674 O O . VAL A 1 87 ? 20.343 -13.648 -10.359 1.00 90.94 87 VAL A O 1
ATOM 677 N N . PRO A 1 88 ? 20.499 -13.182 -12.549 1.00 89.00 88 PRO A N 1
ATOM 678 C CA . PRO A 1 88 ? 19.830 -11.889 -12.415 1.00 89.00 88 PRO A CA 1
ATOM 679 C C . PRO A 1 88 ? 18.356 -12.020 -12.016 1.00 89.00 88 PRO A C 1
ATOM 681 O O . PRO A 1 88 ? 17.870 -11.169 -11.278 1.00 89.00 88 PRO A O 1
ATOM 684 N N . VAL A 1 89 ? 17.671 -13.087 -12.446 1.00 88.00 89 VAL A N 1
ATOM 685 C CA . VAL A 1 89 ? 16.275 -13.365 -12.065 1.00 88.00 89 VAL A CA 1
ATOM 686 C C . VAL A 1 89 ? 16.186 -13.654 -10.568 1.00 88.00 89 VAL A C 1
ATOM 688 O O . VAL A 1 89 ? 15.480 -12.956 -9.850 1.00 88.00 89 VAL A O 1
ATOM 691 N N . LEU A 1 90 ? 16.994 -14.596 -10.073 1.00 87.56 90 LEU A N 1
ATOM 692 C CA . LEU A 1 90 ? 17.028 -14.961 -8.652 1.00 87.56 90 LEU A CA 1
ATOM 693 C C . LEU A 1 90 ? 17.442 -13.783 -7.763 1.00 87.56 90 LEU A C 1
ATOM 695 O O . LEU A 1 90 ? 16.909 -13.601 -6.671 1.00 87.56 90 LEU A O 1
ATOM 699 N N . LEU A 1 91 ? 18.384 -12.958 -8.227 1.00 86.69 91 LEU A N 1
ATOM 700 C CA . LEU A 1 91 ? 18.785 -11.757 -7.502 1.00 86.69 91 LEU A CA 1
ATOM 701 C C . LEU A 1 91 ? 17.635 -10.744 -7.402 1.00 86.69 91 LEU A C 1
ATOM 703 O O . LEU A 1 91 ? 17.490 -10.095 -6.366 1.00 86.69 91 LEU A O 1
ATOM 707 N N . GLU A 1 92 ? 16.833 -10.597 -8.454 1.00 82.69 92 GLU A N 1
ATOM 708 C CA . GLU A 1 92 ? 15.670 -9.711 -8.443 1.00 82.69 92 GLU A CA 1
ATOM 709 C C . GLU A 1 92 ? 14.542 -10.251 -7.557 1.00 82.69 92 GLU A C 1
ATOM 711 O O . GLU A 1 92 ? 13.956 -9.486 -6.791 1.00 82.69 92 GLU A O 1
ATOM 716 N N . ASP A 1 93 ? 14.319 -11.566 -7.555 1.00 81.81 93 ASP A N 1
ATOM 717 C CA . ASP A 1 93 ? 13.369 -12.223 -6.653 1.00 81.81 93 ASP A CA 1
ATOM 718 C C . ASP A 1 93 ? 13.757 -12.015 -5.180 1.00 81.81 93 ASP A C 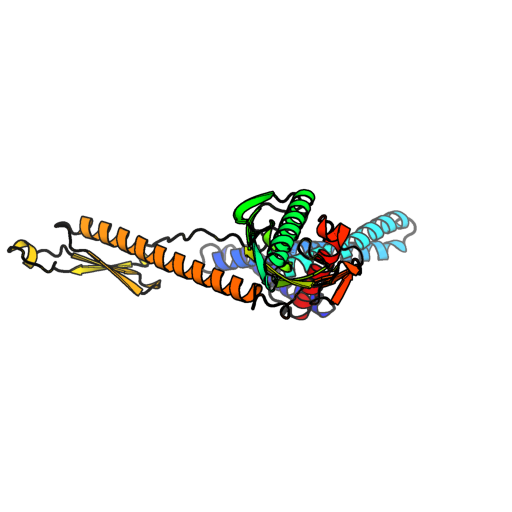1
ATOM 720 O O . ASP A 1 93 ? 12.922 -11.643 -4.354 1.00 81.81 93 ASP A O 1
ATOM 724 N N . ILE A 1 94 ? 15.044 -12.175 -4.846 1.00 84.88 94 ILE A N 1
ATOM 725 C CA . ILE A 1 94 ? 15.576 -11.934 -3.494 1.00 84.88 94 ILE A CA 1
ATOM 726 C C . ILE A 1 94 ? 15.359 -10.477 -3.073 1.00 84.88 94 ILE A C 1
ATOM 728 O O . ILE A 1 94 ? 14.890 -10.220 -1.964 1.00 84.88 94 ILE A O 1
ATOM 732 N N . LYS A 1 95 ? 15.662 -9.511 -3.948 1.00 81.19 95 LYS A N 1
ATOM 733 C CA . LYS A 1 95 ? 15.394 -8.090 -3.673 1.00 81.19 95 LYS A CA 1
ATOM 734 C C . LYS A 1 95 ? 13.903 -7.825 -3.482 1.00 81.19 95 LYS A C 1
ATOM 736 O O . LYS A 1 95 ? 13.531 -7.065 -2.592 1.00 81.19 95 LYS A O 1
ATOM 741 N N . G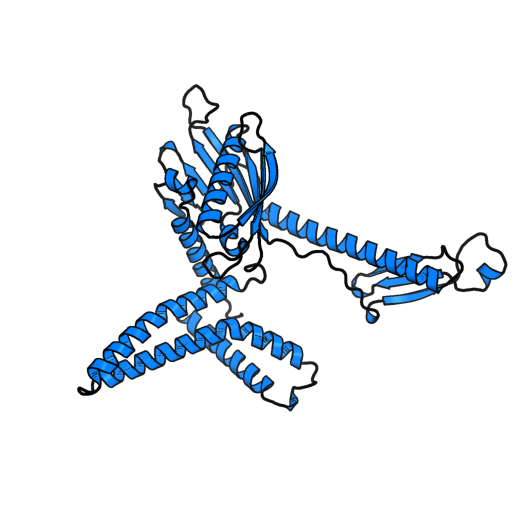LY A 1 96 ? 13.056 -8.460 -4.292 1.00 75.44 96 GLY A N 1
ATOM 742 C CA . GLY A 1 96 ? 11.606 -8.412 -4.146 1.00 75.44 96 GLY A CA 1
ATOM 743 C C . GLY A 1 96 ? 11.162 -8.882 -2.764 1.00 75.44 96 GLY A C 1
ATOM 744 O O . GLY A 1 9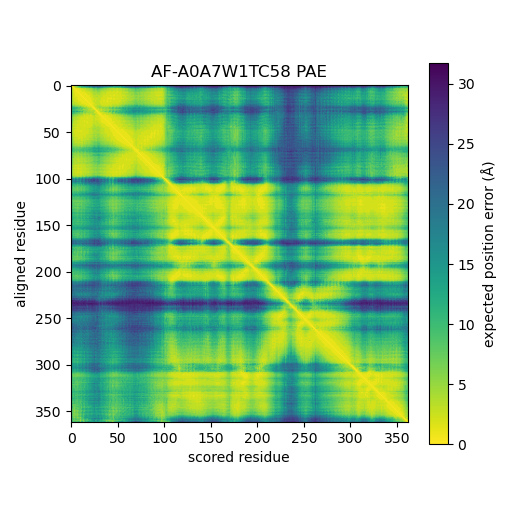6 ? 10.426 -8.166 -2.091 1.00 75.44 96 GLY A O 1
ATOM 745 N N . LEU A 1 97 ? 11.682 -10.021 -2.299 1.00 77.75 97 LEU A N 1
ATOM 746 C CA . LEU A 1 97 ? 11.367 -10.590 -0.986 1.00 77.75 97 LEU A CA 1
ATOM 747 C C . LEU A 1 97 ? 11.810 -9.709 0.184 1.00 77.75 97 LEU A C 1
ATOM 749 O O . LEU A 1 97 ? 11.075 -9.596 1.164 1.00 77.75 97 LEU A O 1
ATOM 753 N N . LEU A 1 98 ? 12.977 -9.067 0.080 1.00 75.81 98 LEU A N 1
ATOM 754 C CA . LEU A 1 98 ? 13.455 -8.103 1.081 1.00 75.81 98 LEU A CA 1
ATOM 755 C C . LEU A 1 98 ? 12.497 -6.912 1.231 1.00 75.81 98 LEU A C 1
ATOM 757 O O . LEU A 1 98 ? 12.313 -6.392 2.325 1.00 75.81 98 LEU A O 1
ATOM 761 N N . VAL A 1 99 ? 11.842 -6.517 0.141 1.00 68.62 99 VAL A N 1
ATOM 762 C CA . VAL A 1 99 ? 10.952 -5.346 0.080 1.00 68.62 99 VAL A CA 1
ATOM 763 C C . VAL A 1 99 ? 9.494 -5.719 0.367 1.00 68.62 99 VAL A C 1
ATOM 765 O O . VAL A 1 99 ? 8.709 -4.892 0.836 1.00 68.62 99 VAL A O 1
ATOM 768 N N . SER A 1 100 ? 9.122 -6.977 0.122 1.00 63.00 100 SER A N 1
ATOM 769 C CA . SER A 1 100 ? 7.798 -7.537 0.396 1.00 63.00 100 SER A CA 1
ATOM 770 C C . SER A 1 100 ? 7.687 -8.207 1.772 1.00 63.00 100 SER A C 1
ATOM 772 O O . SER A 1 100 ? 6.666 -8.834 2.044 1.00 63.00 100 SER A O 1
ATOM 774 N N . GLY A 1 101 ? 8.703 -8.103 2.641 1.00 55.38 101 GLY A N 1
ATOM 775 C CA . GLY A 1 101 ? 8.705 -8.656 4.007 1.00 55.38 101 GLY A CA 1
ATOM 776 C C . GLY A 1 101 ? 7.602 -8.110 4.932 1.00 55.38 101 GLY A C 1
ATOM 777 O O . GLY A 1 101 ? 7.452 -8.567 6.065 1.00 55.38 101 GLY A O 1
ATOM 778 N N . ASP A 1 102 ? 6.804 -7.160 4.447 1.00 57.50 102 ASP A N 1
ATOM 779 C CA . ASP A 1 102 ? 5.645 -6.597 5.122 1.00 57.50 102 ASP A CA 1
ATOM 780 C C . ASP A 1 102 ? 4.485 -7.612 5.170 1.00 57.50 102 ASP A C 1
ATOM 782 O O . ASP A 1 102 ? 3.947 -8.044 4.146 1.00 57.50 102 ASP A O 1
ATOM 786 N N . ALA A 1 103 ? 4.064 -7.973 6.386 1.00 53.12 103 ALA A N 1
ATOM 787 C CA . ALA A 1 103 ? 2.948 -8.877 6.669 1.00 53.12 103 ALA A CA 1
ATOM 788 C C . ALA A 1 103 ? 1.624 -8.466 5.988 1.00 53.12 103 ALA A C 1
ATOM 790 O O . ALA A 1 103 ? 0.718 -9.289 5.848 1.00 53.12 103 ALA A O 1
ATOM 791 N N . THR A 1 104 ? 1.508 -7.212 5.544 1.00 60.34 104 THR A N 1
ATOM 792 C CA . THR A 1 104 ? 0.323 -6.680 4.862 1.00 60.34 104 THR A CA 1
ATOM 793 C C . THR A 1 104 ? 0.355 -6.824 3.339 1.00 60.34 104 THR A C 1
ATOM 795 O O . THR A 1 104 ? -0.685 -6.684 2.700 1.00 60.34 104 THR A O 1
ATOM 798 N N . GLY A 1 105 ? 1.501 -7.170 2.741 1.00 65.31 105 GLY A N 1
ATOM 799 C CA . GLY A 1 105 ? 1.675 -7.206 1.285 1.00 65.31 105 GLY A CA 1
ATOM 800 C C . GLY A 1 105 ? 0.839 -8.266 0.559 1.00 65.31 105 GLY A C 1
ATOM 801 O O . GLY A 1 105 ? 0.667 -8.182 -0.649 1.00 65.31 105 GLY A O 1
ATOM 802 N N . SER A 1 106 ? 0.290 -9.246 1.278 1.00 70.06 106 SER A N 1
ATOM 803 C CA . SER A 1 106 ? -0.610 -10.273 0.725 1.00 70.06 106 SER A CA 1
ATOM 804 C C . SER A 1 106 ? -2.096 -9.925 0.836 1.00 70.06 106 SER A C 1
ATOM 806 O O . SER A 1 106 ? -2.927 -10.666 0.318 1.00 70.06 106 SER A O 1
ATOM 808 N N . ARG A 1 107 ? -2.440 -8.826 1.516 1.00 81.19 107 ARG A N 1
ATOM 809 C CA . ARG A 1 107 ? -3.830 -8.472 1.803 1.00 81.19 107 ARG A CA 1
ATOM 810 C C . ARG A 1 107 ? -4.497 -7.791 0.608 1.00 81.19 107 ARG A C 1
ATOM 812 O O . ARG A 1 107 ? -3.847 -7.116 -0.199 1.00 81.19 107 ARG A O 1
ATOM 819 N N . ASP A 1 108 ? -5.816 -7.938 0.561 1.00 89.75 108 ASP A N 1
ATOM 820 C CA . ASP A 1 108 ? -6.698 -7.092 -0.237 1.00 89.75 108 ASP A CA 1
ATOM 821 C C . ASP A 1 108 ? -6.573 -5.628 0.225 1.00 89.75 108 ASP A C 1
ATOM 823 O O . ASP A 1 108 ? -5.961 -5.328 1.257 1.00 89.75 108 ASP A O 1
ATOM 827 N N . SER A 1 109 ? -7.106 -4.686 -0.549 1.00 91.81 109 SER A N 1
ATOM 828 C CA . SER A 1 109 ? -6.913 -3.258 -0.299 1.00 91.81 109 SER A CA 1
ATOM 829 C C . SER A 1 109 ? -8.207 -2.466 -0.310 1.00 91.81 109 SER A C 1
ATOM 831 O O . SER A 1 109 ? -9.072 -2.664 -1.152 1.00 91.81 109 SER A O 1
ATOM 833 N N . ILE A 1 110 ? -8.305 -1.489 0.586 1.00 94.38 110 ILE A N 1
ATOM 834 C CA . ILE A 1 110 ? -9.286 -0.417 0.492 1.00 94.38 110 ILE A CA 1
ATOM 835 C C . ILE A 1 110 ? -8.654 0.751 -0.262 1.00 94.38 110 ILE A C 1
ATOM 837 O O . ILE A 1 110 ? -7.711 1.373 0.232 1.00 94.38 110 ILE A O 1
ATOM 841 N N . LEU A 1 111 ? -9.202 1.047 -1.439 1.00 96.50 111 LEU A N 1
ATOM 842 C CA . LEU A 1 111 ? -8.841 2.194 -2.264 1.00 96.50 111 LEU A CA 1
ATOM 843 C C . LEU A 1 111 ? -9.885 3.289 -2.070 1.00 96.50 111 LEU A C 1
ATOM 845 O O . LEU A 1 111 ? -11.060 3.106 -2.380 1.00 96.50 111 LEU A O 1
ATOM 849 N N . GLU A 1 112 ? -9.453 4.441 -1.582 1.00 97.19 112 GLU A N 1
ATOM 850 C CA . GLU A 1 112 ? -10.309 5.588 -1.326 1.00 97.19 112 GLU A CA 1
ATOM 851 C C . GLU A 1 112 ? -9.813 6.806 -2.102 1.00 97.19 112 GLU A C 1
ATOM 853 O O . GLU A 1 112 ? -8.668 7.219 -1.956 1.00 97.19 112 GLU A O 1
ATOM 858 N N . ILE A 1 113 ? -10.693 7.408 -2.900 1.00 97.81 113 ILE A N 1
ATOM 859 C CA . ILE A 1 113 ? -10.394 8.565 -3.744 1.00 97.81 113 ILE A CA 1
ATOM 860 C C . ILE A 1 113 ? -11.342 9.701 -3.365 1.00 97.81 113 ILE A C 1
ATOM 862 O O . ILE A 1 113 ? -12.561 9.515 -3.342 1.00 97.81 113 ILE A O 1
ATOM 866 N N . ARG A 1 114 ? -10.807 10.887 -3.072 1.00 96.88 114 ARG A N 1
ATOM 867 C CA . ARG A 1 114 ? -11.605 12.055 -2.674 1.00 96.88 114 ARG A CA 1
ATOM 868 C C . ARG A 1 114 ? -11.254 13.303 -3.452 1.00 96.88 114 ARG A C 1
ATOM 870 O O . ARG A 1 114 ? -10.099 13.536 -3.802 1.00 96.88 114 ARG A O 1
ATOM 877 N N . ALA A 1 115 ? -12.262 14.143 -3.656 1.00 96.88 115 ALA A N 1
ATOM 878 C CA . ALA A 1 115 ? -12.073 15.462 -4.232 1.00 96.88 115 ALA A CA 1
ATOM 879 C C . ALA A 1 115 ? -11.341 16.367 -3.225 1.00 96.88 115 ALA A C 1
ATOM 881 O O . ALA A 1 115 ? -11.741 16.467 -2.065 1.00 96.88 115 ALA A O 1
ATOM 882 N N . GLY A 1 116 ? -10.269 17.019 -3.676 1.00 93.75 116 GLY A N 1
ATOM 883 C CA . GLY A 1 116 ? -9.559 18.057 -2.931 1.00 93.75 116 GLY A CA 1
ATOM 884 C C . GLY A 1 116 ? -9.934 19.449 -3.439 1.00 93.75 116 GLY A C 1
ATOM 885 O O . GLY A 1 116 ? -11.077 19.725 -3.814 1.00 93.75 116 GLY A O 1
ATOM 886 N N . THR A 1 117 ? -8.956 20.351 -3.496 1.00 93.81 117 THR A N 1
ATOM 887 C CA . THR A 1 117 ? -9.163 21.704 -4.032 1.00 93.81 117 THR A CA 1
ATOM 888 C C . THR A 1 117 ? -9.538 21.673 -5.519 1.00 93.81 117 THR A C 1
ATOM 890 O O . THR A 1 117 ? -8.749 21.234 -6.353 1.00 93.81 117 THR A O 1
ATOM 893 N N . GLY A 1 118 ? -10.694 22.234 -5.889 1.00 90.44 118 GLY A N 1
ATOM 894 C CA . GLY A 1 118 ? -11.127 22.336 -7.294 1.00 90.44 118 GLY A CA 1
ATOM 895 C C . GLY A 1 118 ? -12.638 22.262 -7.528 1.00 90.44 118 GLY A C 1
ATOM 896 O O . GLY A 1 118 ? -13.070 22.455 -8.661 1.00 90.44 118 GLY A O 1
ATOM 897 N N . GLY A 1 119 ? -13.439 22.017 -6.484 1.00 91.81 119 GLY A N 1
ATOM 898 C CA . GLY A 1 119 ? -14.902 21.972 -6.588 1.00 91.81 119 GLY A CA 1
ATOM 899 C C . GLY A 1 119 ? -15.373 20.864 -7.534 1.00 91.81 119 GLY A C 1
ATOM 900 O O . GLY A 1 119 ? -14.847 19.753 -7.487 1.00 91.81 119 GLY A O 1
ATOM 901 N N . ASP A 1 120 ? -16.319 21.183 -8.419 1.00 94.12 120 ASP A N 1
ATOM 902 C CA . ASP A 1 120 ? -16.861 20.245 -9.415 1.00 94.12 120 ASP A CA 1
ATOM 903 C C . ASP A 1 120 ? -15.770 19.594 -10.278 1.00 94.12 120 ASP A C 1
ATOM 905 O O . ASP A 1 120 ? -15.835 18.405 -10.575 1.00 94.12 120 ASP A O 1
ATOM 909 N N . GLU A 1 121 ? -14.721 20.341 -10.633 1.00 95.31 121 GLU A N 1
ATOM 910 C CA . GLU A 1 121 ? -13.619 19.805 -11.436 1.00 95.31 121 GLU A CA 1
ATOM 911 C C . GLU A 1 121 ? -12.801 18.757 -10.669 1.00 95.31 121 GLU A C 1
ATOM 913 O O . GLU A 1 121 ? -12.356 17.768 -11.248 1.00 95.31 121 GLU A O 1
ATOM 918 N N . ALA A 1 122 ? -12.620 18.942 -9.358 1.00 95.81 122 ALA A N 1
ATOM 919 C CA . ALA A 1 122 ? -11.982 17.922 -8.532 1.00 95.81 122 ALA A CA 1
ATOM 920 C C . ALA A 1 122 ? -12.839 16.648 -8.486 1.00 95.81 122 ALA A C 1
ATOM 922 O O . ALA A 1 122 ? -12.289 15.554 -8.585 1.00 95.81 122 ALA A O 1
ATOM 923 N N . ALA A 1 123 ? -14.169 16.775 -8.416 1.00 97.12 123 ALA A N 1
ATOM 924 C CA . ALA A 1 123 ? -15.069 15.623 -8.443 1.00 97.12 123 ALA A CA 1
ATOM 925 C C . ALA A 1 123 ? -15.025 14.870 -9.785 1.00 97.12 123 ALA A C 1
ATOM 927 O O . ALA A 1 123 ? -14.965 13.638 -9.807 1.00 97.12 123 ALA A O 1
ATOM 928 N N . LEU A 1 124 ? -14.974 15.591 -10.909 1.00 96.88 124 LEU A N 1
ATOM 929 C CA . LEU A 1 124 ? -14.763 14.991 -12.231 1.00 96.88 124 LEU A CA 1
ATOM 930 C C . LEU A 1 124 ? -13.434 14.233 -12.299 1.00 96.88 124 LEU A C 1
ATOM 932 O O . LEU A 1 124 ? -13.388 13.105 -12.787 1.00 96.88 124 LEU A O 1
ATOM 936 N N . PHE A 1 125 ? -12.367 14.816 -11.750 1.00 97.19 125 PHE A N 1
ATOM 937 C CA . PHE A 1 125 ? -11.058 14.173 -11.717 1.00 97.19 125 PHE A CA 1
ATOM 938 C C . PHE A 1 125 ? -11.027 12.908 -10.844 1.00 97.19 125 PHE A C 1
ATOM 940 O O . PHE A 1 125 ? -10.399 11.923 -11.226 1.00 97.19 125 PHE A O 1
ATOM 947 N N . VAL A 1 126 ? -11.758 12.872 -9.724 1.00 98.06 126 VAL A N 1
ATOM 948 C CA . VAL A 1 126 ? -11.958 11.631 -8.948 1.00 98.06 126 VAL A CA 1
ATOM 949 C C . VAL A 1 126 ? -12.611 10.550 -9.810 1.00 98.06 126 VAL A C 1
ATOM 951 O O . VAL A 1 126 ? -12.194 9.397 -9.754 1.00 98.06 126 VAL A O 1
ATOM 954 N N . GLY A 1 127 ? -13.598 10.912 -10.635 1.00 97.38 127 GLY A N 1
ATOM 955 C CA . GLY A 1 127 ? -14.218 9.988 -11.588 1.00 97.38 127 GLY A CA 1
ATOM 956 C C . GLY A 1 127 ? -13.225 9.427 -12.608 1.00 97.38 127 GLY A C 1
ATOM 957 O O . GLY A 1 127 ? -13.235 8.227 -12.884 1.00 97.38 127 GLY A O 1
ATOM 958 N N . ASP A 1 128 ? -12.326 10.268 -13.122 1.00 97.12 128 ASP A N 1
ATOM 959 C CA . ASP A 1 128 ? -11.266 9.834 -14.034 1.00 97.12 128 ASP A CA 1
ATOM 960 C C . ASP A 1 128 ? -10.289 8.858 -13.363 1.00 97.12 128 ASP A C 1
ATOM 962 O O . ASP A 1 128 ? -9.976 7.819 -13.945 1.00 97.12 128 ASP A O 1
ATOM 966 N N . LEU A 1 129 ? -9.858 9.144 -12.129 1.00 97.62 129 LEU A N 1
ATOM 967 C CA . LEU A 1 129 ? -8.997 8.247 -11.350 1.00 97.62 129 LEU A CA 1
ATOM 968 C C . LEU A 1 129 ? -9.701 6.924 -11.025 1.00 97.62 129 LEU A C 1
ATOM 970 O O . LEU A 1 129 ? -9.115 5.859 -11.195 1.00 97.62 129 LEU A O 1
ATOM 974 N N . ALA A 1 130 ? -10.969 6.966 -10.610 1.00 97.56 130 ALA A N 1
ATOM 975 C CA . ALA A 1 130 ? -11.759 5.767 -10.343 1.00 97.56 130 ALA A CA 1
ATOM 976 C C . ALA A 1 130 ? -11.859 4.867 -11.585 1.00 97.56 130 ALA A C 1
ATOM 978 O O . ALA A 1 130 ? -11.655 3.654 -11.497 1.00 97.56 130 ALA A O 1
ATOM 979 N N . ARG A 1 131 ? -12.108 5.460 -12.761 1.00 96.69 131 ARG A N 1
ATOM 980 C CA . ARG A 1 131 ? -12.126 4.736 -14.039 1.00 96.69 131 ARG A CA 1
ATOM 981 C C . ARG A 1 131 ? -10.753 4.137 -14.351 1.00 96.69 131 ARG A C 1
ATOM 983 O O . ARG A 1 131 ? -10.682 2.956 -14.676 1.00 96.69 131 ARG A O 1
ATOM 990 N N . MET A 1 132 ? -9.686 4.925 -14.218 1.00 96.94 132 MET A N 1
ATOM 991 C CA . MET A 1 132 ? -8.300 4.495 -14.441 1.00 96.94 132 MET A CA 1
ATOM 992 C C . MET A 1 132 ? -7.947 3.265 -13.600 1.00 96.94 132 MET A C 1
ATOM 994 O O . MET A 1 132 ? -7.538 2.248 -14.157 1.00 96.94 132 MET A O 1
ATOM 998 N N . TYR A 1 133 ? -8.177 3.315 -12.284 1.00 96.19 133 TYR A N 1
ATOM 999 C CA . TYR A 1 133 ? -7.900 2.182 -11.398 1.00 96.19 133 TYR A CA 1
ATOM 1000 C C . TYR A 1 133 ? -8.789 0.975 -11.688 1.00 96.19 133 TYR A C 1
ATOM 1002 O O . TYR A 1 133 ? -8.323 -0.154 -11.580 1.00 96.19 133 TYR A O 1
ATOM 1010 N N . THR A 1 134 ? -10.041 1.187 -12.100 1.00 95.06 134 THR A N 1
ATOM 1011 C CA . THR A 1 134 ? -10.929 0.090 -12.512 1.00 95.06 134 THR A CA 1
ATOM 1012 C C . THR A 1 134 ? -10.366 -0.655 -13.721 1.00 95.06 134 THR A C 1
ATOM 1014 O O . THR A 1 134 ? -10.284 -1.881 -13.692 1.00 95.06 134 THR A O 1
ATOM 1017 N N . MET A 1 135 ? -9.938 0.069 -14.760 1.00 94.44 135 MET A N 1
ATOM 1018 C CA . MET A 1 135 ? -9.342 -0.533 -15.960 1.00 94.44 135 MET A CA 1
ATOM 1019 C C . MET A 1 135 ? -8.020 -1.230 -15.636 1.00 94.44 135 MET A C 1
ATOM 1021 O O . MET A 1 135 ? -7.816 -2.369 -16.046 1.00 94.44 135 MET A O 1
ATOM 1025 N N . TRP A 1 136 ? -7.164 -0.581 -14.843 1.00 93.25 136 TRP A N 1
ATOM 1026 C CA . TRP A 1 136 ? -5.888 -1.154 -14.420 1.00 93.25 136 TRP A CA 1
ATOM 1027 C C . TRP A 1 136 ? -6.079 -2.442 -13.601 1.00 93.25 136 TRP A C 1
ATOM 1029 O O . TRP A 1 136 ? -5.434 -3.450 -13.871 1.00 93.25 136 TRP A O 1
ATOM 1039 N N . CYS A 1 137 ? -7.026 -2.468 -12.655 1.00 92.62 137 CYS A N 1
ATOM 1040 C CA . CYS A 1 137 ? -7.324 -3.679 -11.885 1.00 92.62 137 CYS A CA 1
ATOM 1041 C C . CYS A 1 137 ? -7.771 -4.833 -12.796 1.00 92.62 137 CYS A C 1
ATOM 1043 O O . CYS A 1 137 ? -7.291 -5.955 -12.642 1.00 92.62 137 CYS A O 1
ATOM 1045 N N . GLN A 1 138 ? -8.637 -4.558 -13.779 1.00 89.88 138 GLN A N 1
ATOM 1046 C CA . GLN A 1 138 ? -9.131 -5.571 -14.717 1.00 89.88 138 GLN A CA 1
ATOM 1047 C C . GLN A 1 138 ? -8.008 -6.208 -15.544 1.00 89.88 138 GLN A C 1
ATOM 1049 O O . GLN A 1 138 ? -7.989 -7.430 -15.698 1.00 89.88 138 GLN A O 1
ATOM 1054 N N . THR A 1 139 ? -7.060 -5.414 -16.052 1.00 90.06 139 THR A N 1
ATOM 1055 C CA . THR A 1 139 ? -5.924 -5.938 -16.832 1.00 90.06 139 THR A CA 1
ATOM 1056 C C . THR A 1 139 ? -4.941 -6.739 -15.977 1.00 90.06 139 THR A C 1
ATOM 1058 O O . THR A 1 139 ? -4.269 -7.628 -16.495 1.00 90.06 139 THR A O 1
ATOM 1061 N N . HIS A 1 140 ? -4.917 -6.495 -14.665 1.00 87.50 140 HIS A N 1
ATOM 1062 C CA . HIS A 1 140 ? -4.038 -7.163 -13.702 1.00 87.50 140 HIS A CA 1
ATOM 1063 C C . HIS A 1 140 ? -4.685 -8.354 -12.983 1.00 87.50 140 HIS A C 1
ATOM 1065 O O . HIS A 1 140 ? -4.079 -8.928 -12.077 1.00 87.50 140 HIS A O 1
ATOM 1071 N N . GLY A 1 141 ? -5.901 -8.748 -13.379 1.00 87.81 141 GLY A N 1
ATOM 1072 C CA . GLY A 1 141 ? -6.631 -9.854 -12.752 1.00 87.81 141 GLY A CA 1
ATOM 1073 C C . GLY A 1 141 ? -7.133 -9.544 -11.338 1.00 87.81 141 GLY A C 1
ATOM 1074 O O . GLY A 1 141 ? -7.503 -10.459 -10.606 1.00 87.81 141 GLY A O 1
ATOM 1075 N N . LEU A 1 142 ? -7.155 -8.267 -10.953 1.00 91.06 142 LEU A N 1
ATOM 1076 C CA . LEU A 1 142 ? -7.706 -7.798 -9.690 1.00 91.06 142 LEU A CA 1
ATOM 1077 C C . LEU A 1 142 ? -9.185 -7.458 -9.859 1.00 91.06 142 LEU A C 1
ATOM 1079 O O . LEU A 1 142 ? -9.627 -6.933 -10.886 1.00 91.06 142 LEU A O 1
ATOM 1083 N N . ARG A 1 143 ? -9.962 -7.713 -8.812 1.00 91.12 143 ARG A N 1
ATOM 1084 C CA . ARG A 1 143 ? -11.376 -7.352 -8.764 1.00 91.12 143 ARG A CA 1
ATOM 1085 C C . ARG A 1 143 ? -11.555 -6.100 -7.924 1.00 91.12 143 ARG A C 1
ATOM 1087 O O . ARG A 1 143 ? -11.139 -6.071 -6.775 1.00 91.12 143 ARG A O 1
ATOM 1094 N N . LEU A 1 144 ? -12.225 -5.096 -8.475 1.00 94.06 144 LEU A N 1
ATOM 1095 C CA . LEU A 1 144 ? -12.543 -3.855 -7.778 1.00 94.06 144 LEU A CA 1
ATOM 1096 C C . LEU A 1 144 ? -14.048 -3.822 -7.474 1.00 94.06 144 LEU A C 1
ATOM 1098 O O . LEU A 1 144 ? -14.873 -3.679 -8.374 1.00 94.06 144 LEU A O 1
ATOM 1102 N N . ASP A 1 145 ? -14.400 -4.008 -6.203 1.00 95.56 145 ASP A N 1
ATOM 1103 C CA . ASP A 1 145 ? -15.767 -3.989 -5.683 1.00 95.56 145 ASP A CA 1
ATOM 1104 C C . ASP A 1 145 ? -16.093 -2.610 -5.093 1.00 95.56 145 ASP A C 1
ATOM 1106 O O . ASP A 1 145 ? -15.347 -2.071 -4.276 1.00 95.56 145 ASP A O 1
ATOM 1110 N N . VAL A 1 146 ? -17.230 -2.030 -5.475 1.00 96.62 146 VAL A N 1
ATOM 1111 C CA . VAL A 1 146 ? -17.676 -0.733 -4.947 1.00 96.62 146 VAL A CA 1
ATOM 1112 C C . VAL A 1 146 ? -18.163 -0.880 -3.507 1.00 96.62 146 VAL A C 1
ATOM 1114 O O . VAL A 1 146 ? -19.057 -1.681 -3.238 1.00 96.62 146 VAL A O 1
ATOM 1117 N N . LEU A 1 147 ? -17.614 -0.074 -2.594 1.00 95.00 147 LEU A N 1
ATOM 1118 C CA . LEU A 1 147 ? -18.085 0.021 -1.208 1.00 95.00 147 LEU A CA 1
ATOM 1119 C C . LEU A 1 147 ? -18.969 1.249 -0.979 1.00 95.00 147 LEU A C 1
ATOM 1121 O O . LEU A 1 147 ? -19.998 1.151 -0.317 1.00 95.00 147 LEU A O 1
ATOM 1125 N N . SER A 1 148 ? -18.563 2.407 -1.502 1.00 97.00 148 SER A N 1
ATOM 1126 C CA . SER A 1 148 ? -19.284 3.675 -1.344 1.00 97.00 148 SER A CA 1
ATOM 1127 C C . SER A 1 148 ? -18.969 4.604 -2.510 1.00 97.00 148 SER A C 1
ATOM 1129 O O . SER A 1 148 ? -17.811 4.728 -2.902 1.00 97.00 148 SER A O 1
ATOM 1131 N N . LEU A 1 149 ? -19.987 5.280 -3.040 1.00 97.56 149 LEU A N 1
ATOM 1132 C CA . LEU A 1 149 ? -19.842 6.351 -4.023 1.00 97.56 149 LEU A CA 1
ATOM 1133 C C . LEU A 1 149 ? -20.677 7.543 -3.564 1.00 97.56 149 LEU A C 1
ATOM 1135 O O . LEU A 1 149 ? -21.863 7.402 -3.272 1.00 97.56 149 LEU A O 1
ATOM 1139 N N . GLN A 1 150 ? -20.065 8.720 -3.533 1.00 97.75 150 GLN A N 1
ATOM 1140 C CA . GLN A 1 150 ? -20.753 9.989 -3.328 1.00 97.75 150 GLN A CA 1
ATOM 1141 C C . GLN A 1 150 ? -20.553 10.843 -4.571 1.00 97.75 150 GLN A C 1
ATOM 1143 O O . GLN A 1 150 ? -19.440 11.290 -4.852 1.00 97.75 150 GLN A O 1
ATOM 1148 N N . GLU A 1 151 ? -21.621 11.060 -5.328 1.00 97.06 151 GLU A N 1
ATOM 1149 C CA . GLU A 1 151 ? -21.566 11.766 -6.607 1.00 97.06 151 GLU A CA 1
ATOM 1150 C C . GLU A 1 151 ? -21.259 13.264 -6.444 1.00 97.06 151 GLU A C 1
ATOM 1152 O O . GLU A 1 151 ? -21.589 13.906 -5.441 1.00 97.06 151 GLU A O 1
ATOM 1157 N N . GLY A 1 152 ? -20.579 13.820 -7.447 1.00 94.44 152 GLY A N 1
ATOM 1158 C CA . GLY A 1 152 ? -20.405 15.263 -7.603 1.00 94.44 152 GLY A CA 1
ATOM 1159 C C . GLY A 1 152 ? -21.647 15.929 -8.196 1.00 94.44 152 GLY A C 1
ATOM 1160 O O . GLY A 1 152 ? -22.431 15.299 -8.898 1.00 94.44 152 GLY A O 1
ATOM 1161 N N . GLU A 1 153 ? -21.810 17.233 -7.970 1.00 92.31 153 GLU A N 1
ATOM 1162 C CA . GLU A 1 153 ? -22.986 17.988 -8.440 1.00 92.31 153 GLU A CA 1
ATOM 1163 C C . GLU A 1 153 ? -23.072 18.076 -9.970 1.00 92.31 153 GLU A C 1
ATOM 1165 O O . GLU A 1 153 ? -24.165 18.134 -10.529 1.00 92.31 153 GLU A O 1
ATOM 1170 N N . LYS A 1 154 ? -21.923 18.049 -10.655 1.00 92.31 154 LYS A N 1
ATOM 1171 C CA . LYS A 1 154 ? -21.822 18.070 -12.124 1.00 92.31 154 LYS A CA 1
ATOM 1172 C C . LYS A 1 154 ? -21.216 16.787 -12.699 1.00 92.31 154 LYS A C 1
ATOM 1174 O O . LYS A 1 154 ? -20.618 16.813 -13.773 1.00 92.31 154 LYS A O 1
ATOM 1179 N N . GLY A 1 155 ? -21.370 15.674 -11.985 1.00 92.44 155 GLY A N 1
ATOM 1180 C CA . GLY A 1 155 ? -20.779 14.383 -12.331 1.00 92.44 155 GLY A CA 1
ATOM 1181 C C . GLY A 1 155 ? -19.445 14.116 -11.631 1.00 92.44 155 GLY A C 1
ATOM 1182 O O . GLY A 1 155 ? -18.940 14.932 -10.856 1.00 92.44 155 GLY A O 1
ATOM 1183 N N . GLY A 1 156 ? -18.888 12.931 -11.884 1.00 95.31 156 GLY A N 1
ATOM 1184 C CA . GLY A 1 156 ? -17.768 12.407 -11.103 1.00 95.31 156 GLY A CA 1
ATOM 1185 C C . GLY A 1 156 ? -18.170 12.119 -9.653 1.00 95.31 156 GLY A C 1
ATOM 1186 O O . GLY A 1 156 ? -19.347 11.892 -9.365 1.00 95.31 156 GLY A O 1
ATOM 1187 N N . PHE A 1 157 ? -17.207 12.143 -8.728 1.00 97.69 157 PHE A N 1
ATOM 1188 C CA . PHE A 1 157 ? -17.444 11.783 -7.327 1.00 97.69 157 PHE A CA 1
ATOM 1189 C C . PHE A 1 157 ? -16.752 12.738 -6.351 1.00 97.69 157 PHE A C 1
ATOM 1191 O O . PHE A 1 157 ? -15.582 13.069 -6.508 1.00 97.69 157 PHE A O 1
ATOM 1198 N N . LYS A 1 158 ? -17.451 13.141 -5.286 1.00 96.88 158 LYS A N 1
ATOM 1199 C CA . LYS A 1 158 ? -16.825 13.758 -4.105 1.00 96.88 158 LYS A CA 1
ATOM 1200 C C . LYS A 1 158 ? -15.983 12.727 -3.342 1.00 96.88 158 LYS A C 1
ATOM 1202 O O . LYS A 1 158 ? -14.926 13.066 -2.809 1.00 96.88 158 LYS A O 1
ATOM 1207 N N . GLU A 1 159 ? -16.440 11.477 -3.322 1.00 97.38 159 GLU A N 1
ATOM 1208 C CA . GLU A 1 159 ? -15.795 10.338 -2.668 1.00 97.38 159 GLU A CA 1
ATOM 1209 C C . GLU A 1 159 ? -16.107 9.051 -3.443 1.00 97.38 159 GLU A C 1
ATOM 1211 O O . GLU A 1 159 ? -17.263 8.796 -3.776 1.00 97.38 159 GLU A O 1
ATOM 1216 N N . ALA A 1 160 ? -15.090 8.231 -3.696 1.00 98.00 160 ALA A N 1
ATOM 1217 C CA . ALA A 1 160 ? -15.241 6.888 -4.238 1.00 98.00 160 ALA A CA 1
ATOM 1218 C C . ALA A 1 160 ? -14.376 5.907 -3.438 1.00 98.00 160 ALA A C 1
ATOM 1220 O O . ALA A 1 160 ? -13.166 6.100 -3.322 1.00 98.00 160 ALA A O 1
ATOM 1221 N N . ILE A 1 161 ? -14.999 4.880 -2.859 1.00 97.56 161 ILE A N 1
ATOM 1222 C CA . ILE A 1 161 ? -14.347 3.877 -2.014 1.00 97.56 161 ILE A CA 1
ATOM 1223 C C . ILE A 1 161 ? -14.587 2.494 -2.604 1.00 97.56 161 ILE A C 1
ATOM 1225 O O . ILE A 1 161 ? -15.730 2.095 -2.849 1.00 97.56 161 ILE A O 1
ATOM 1229 N N . PHE A 1 162 ? -13.503 1.747 -2.762 1.00 97.44 162 PHE A N 1
ATOM 1230 C CA . PHE A 1 162 ? -13.492 0.420 -3.350 1.00 97.44 162 PHE A CA 1
ATOM 1231 C C . PHE A 1 162 ? -12.761 -0.578 -2.454 1.00 97.44 162 PHE A C 1
ATOM 1233 O O . PHE A 1 162 ? -11.813 -0.219 -1.755 1.00 97.44 162 PHE A O 1
ATOM 1240 N N . ASN A 1 163 ? -13.187 -1.837 -2.509 1.00 95.56 163 ASN A N 1
ATOM 1241 C CA . ASN A 1 163 ? -12.410 -2.982 -2.054 1.00 95.56 163 ASN A CA 1
ATOM 1242 C C . ASN A 1 163 ? -11.757 -3.625 -3.281 1.00 95.56 163 ASN A C 1
ATOM 1244 O O . ASN A 1 163 ? -12.453 -4.055 -4.200 1.00 95.56 163 ASN A O 1
ATOM 1248 N N . VAL A 1 164 ? -10.433 -3.658 -3.313 1.00 94.50 164 VAL A N 1
ATOM 1249 C CA . VAL A 1 164 ? -9.647 -4.267 -4.378 1.00 94.50 164 VAL A CA 1
ATOM 1250 C C . VAL A 1 164 ? -9.136 -5.607 -3.885 1.00 94.50 164 VAL A C 1
ATOM 1252 O O . VAL A 1 164 ? -8.372 -5.671 -2.922 1.00 94.50 164 VAL A O 1
ATOM 1255 N N . ARG A 1 165 ? -9.558 -6.667 -4.566 1.00 90.44 165 ARG A N 1
ATOM 1256 C CA . ARG A 1 165 ? -9.329 -8.049 -4.170 1.00 90.44 165 ARG A CA 1
ATOM 1257 C C . ARG A 1 165 ? -8.506 -8.822 -5.177 1.00 90.44 165 ARG A C 1
ATOM 1259 O O . ARG A 1 165 ? -8.654 -8.636 -6.389 1.00 90.44 165 ARG A O 1
ATOM 1266 N N . GLY A 1 166 ? -7.737 -9.766 -4.652 1.00 83.88 166 GLY A N 1
ATOM 1267 C CA . GLY A 1 166 ? -7.014 -10.763 -5.426 1.00 83.88 166 GLY A CA 1
ATOM 1268 C C . GLY A 1 166 ? -5.501 -10.594 -5.369 1.00 83.88 166 GLY A C 1
ATOM 1269 O O . GLY A 1 166 ? -4.961 -9.565 -4.961 1.00 83.88 166 GLY A O 1
ATOM 1270 N N . SER A 1 167 ? -4.814 -11.646 -5.800 1.00 68.75 167 SER A N 1
ATOM 1271 C CA . SER A 1 167 ? -3.383 -11.628 -6.076 1.00 68.75 167 SER A CA 1
ATOM 1272 C C . SER A 1 167 ? -3.207 -11.365 -7.564 1.00 68.75 167 SER A C 1
ATOM 1274 O O . SER A 1 167 ? -3.707 -12.145 -8.379 1.00 68.75 167 SER A O 1
ATOM 1276 N N . GLY A 1 168 ? -2.542 -10.266 -7.917 1.00 63.25 168 GLY A N 1
ATOM 1277 C CA . GLY A 1 168 ? -2.228 -9.971 -9.314 1.00 63.25 168 GLY A CA 1
ATOM 1278 C C . GLY A 1 168 ? -1.315 -11.039 -9.931 1.00 63.25 168 GLY A C 1
ATOM 1279 O O . GLY A 1 168 ? -0.933 -12.016 -9.290 1.00 63.25 168 GLY A O 1
ATOM 1280 N N . GLN A 1 169 ? -0.912 -10.840 -11.186 1.00 57.16 169 GLN A N 1
ATOM 1281 C CA . GLN A 1 169 ? 0.028 -11.751 -11.861 1.00 57.16 169 GLN A CA 1
ATOM 1282 C C . GLN A 1 169 ? 1.441 -11.753 -11.239 1.00 57.16 169 GLN A C 1
ATOM 1284 O O . GLN A 1 169 ? 2.211 -12.680 -11.480 1.00 57.16 169 GLN A O 1
ATOM 1289 N N . GLN A 1 170 ? 1.783 -10.738 -10.437 1.00 55.12 170 GLN A N 1
ATOM 1290 C CA . GLN A 1 170 ? 3.039 -10.661 -9.687 1.00 55.12 170 GLN A CA 1
ATOM 1291 C C . GLN A 1 170 ? 2.842 -11.039 -8.214 1.00 55.12 170 GLN A C 1
ATOM 1293 O O . GLN A 1 170 ? 1.749 -10.909 -7.669 1.00 55.12 170 GLN A O 1
ATOM 1298 N N . ALA A 1 171 ? 3.912 -11.507 -7.564 1.00 52.88 171 ALA A N 1
ATOM 1299 C CA . ALA A 1 171 ? 3.897 -11.950 -6.172 1.00 52.88 171 ALA A CA 1
ATOM 1300 C C . ALA A 1 171 ? 3.485 -10.811 -5.210 1.00 52.88 171 ALA A C 1
ATOM 1302 O O . ALA A 1 171 ? 4.307 -9.991 -4.810 1.00 52.88 171 ALA A O 1
ATOM 1303 N N . GLY A 1 172 ? 2.202 -10.760 -4.840 1.00 64.94 172 GLY A N 1
ATOM 1304 C CA . GLY A 1 172 ? 1.637 -9.774 -3.915 1.00 64.94 172 GLY A CA 1
ATOM 1305 C C . GLY A 1 172 ? 0.107 -9.709 -3.984 1.00 64.94 172 GLY A C 1
ATOM 1306 O O . GLY A 1 172 ? -0.499 -10.029 -5.005 1.00 64.94 172 GLY A O 1
ATOM 1307 N N . GLY A 1 173 ? -0.527 -9.317 -2.880 1.00 76.19 173 GLY A N 1
ATOM 1308 C CA . GLY A 1 173 ? -1.948 -8.964 -2.837 1.00 76.19 173 GLY A CA 1
ATOM 1309 C C . GLY A 1 173 ? -2.197 -7.560 -3.397 1.00 76.19 173 GLY A C 1
ATOM 1310 O O . GLY A 1 173 ? -1.256 -6.796 -3.636 1.00 76.19 173 GLY A O 1
ATOM 1311 N N . ALA A 1 174 ? -3.467 -7.196 -3.580 1.00 86.69 174 ALA A N 1
ATOM 1312 C CA . ALA A 1 174 ? -3.868 -5.899 -4.131 1.00 86.69 174 ALA A CA 1
ATOM 1313 C C . ALA A 1 174 ? -3.225 -4.694 -3.415 1.00 86.69 174 ALA A C 1
ATOM 1315 O O . ALA A 1 174 ? -2.862 -3.712 -4.065 1.00 86.69 174 ALA A O 1
ATOM 1316 N N . TYR A 1 175 ? -3.028 -4.772 -2.092 1.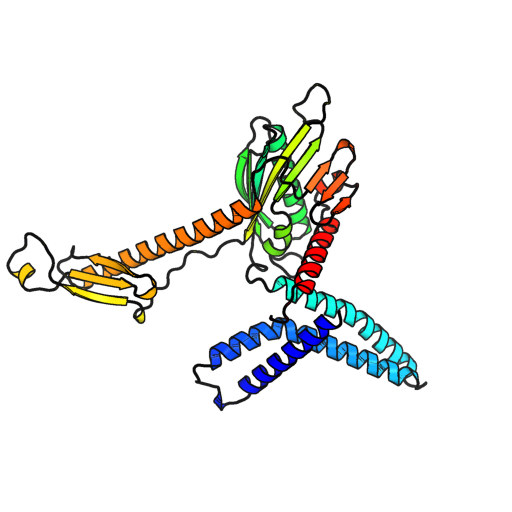00 87.88 175 TYR A N 1
ATOM 1317 C CA . TYR A 1 175 ? -2.397 -3.692 -1.329 1.00 87.88 175 TYR A CA 1
ATOM 1318 C C . TYR A 1 175 ? -0.936 -3.454 -1.729 1.00 87.88 175 TYR A C 1
ATOM 1320 O O . TYR A 1 175 ? -0.533 -2.305 -1.911 1.00 87.88 175 TYR A O 1
ATOM 1328 N N . ALA A 1 176 ? -0.144 -4.515 -1.917 1.00 82.31 176 ALA A N 1
ATOM 1329 C CA . ALA A 1 176 ? 1.265 -4.379 -2.296 1.00 82.31 176 ALA A CA 1
ATOM 1330 C C . ALA A 1 176 ? 1.438 -3.662 -3.639 1.00 82.31 176 ALA A C 1
ATOM 1332 O O . ALA A 1 176 ? 2.399 -2.914 -3.815 1.00 82.31 176 ALA A O 1
ATOM 1333 N N . LEU A 1 177 ? 0.494 -3.866 -4.558 1.00 83.44 177 LEU A N 1
ATOM 1334 C CA . LEU A 1 177 ? 0.509 -3.226 -5.865 1.00 83.44 177 LEU A CA 1
ATOM 1335 C C . LEU A 1 177 ? 0.065 -1.760 -5.773 1.00 83.44 177 LEU A C 1
ATOM 1337 O O . LEU A 1 177 ? 0.732 -0.870 -6.295 1.00 83.44 177 LEU A O 1
ATOM 1341 N N . LEU A 1 178 ? -1.032 -1.482 -5.065 1.00 89.44 178 LEU A N 1
ATOM 1342 C CA . LEU A 1 178 ? -1.639 -0.151 -5.046 1.00 89.44 178 LEU A CA 1
ATOM 1343 C C . LEU A 1 178 ? -1.006 0.823 -4.041 1.00 89.44 178 LEU A C 1
ATOM 1345 O O . LEU A 1 178 ? -1.209 2.023 -4.186 1.00 89.44 178 LEU A O 1
ATOM 1349 N N . ARG A 1 179 ? -0.232 0.375 -3.038 1.00 87.88 179 ARG A N 1
ATOM 1350 C CA . ARG A 1 179 ? 0.289 1.250 -1.955 1.00 87.88 179 ARG A CA 1
ATOM 1351 C C . ARG A 1 179 ? 1.068 2.480 -2.438 1.00 87.88 179 ARG A C 1
ATOM 1353 O O . ARG A 1 179 ? 1.137 3.487 -1.739 1.00 87.88 179 ARG A O 1
ATOM 1360 N N . TYR A 1 180 ? 1.634 2.417 -3.641 1.00 89.00 180 TYR A N 1
ATOM 1361 C CA . TYR A 1 180 ? 2.369 3.517 -4.268 1.00 89.00 180 TYR A CA 1
ATOM 1362 C C . TYR A 1 180 ? 1.460 4.642 -4.779 1.00 89.00 180 TYR A C 1
ATOM 1364 O O . TYR A 1 180 ? 1.938 5.734 -5.083 1.00 89.00 180 TYR A O 1
ATOM 1372 N N . GLU A 1 181 ? 0.152 4.425 -4.847 1.00 92.94 181 GLU A N 1
ATOM 1373 C CA . GLU A 1 181 ? -0.830 5.415 -5.287 1.00 92.94 181 GLU A CA 1
ATOM 1374 C C . GLU A 1 181 ? -1.240 6.388 -4.185 1.00 92.94 181 GLU A C 1
ATOM 1376 O O . GLU A 1 181 ? -1.808 7.427 -4.493 1.00 92.94 181 GLU A O 1
ATOM 1381 N N . SER A 1 182 ? -0.926 6.096 -2.924 1.00 93.19 182 SER A N 1
ATOM 1382 C CA . SER A 1 182 ? -1.302 6.940 -1.794 1.00 93.19 182 SER A CA 1
ATOM 1383 C C . SER A 1 182 ? -0.661 8.327 -1.862 1.00 93.19 182 SER A C 1
ATOM 1385 O O . SER A 1 182 ? 0.565 8.449 -1.935 1.00 93.19 182 SER A O 1
ATOM 1387 N N . GLY A 1 183 ? -1.483 9.376 -1.803 1.00 94.25 183 GLY A N 1
ATOM 1388 C CA . GLY A 1 183 ? -1.029 10.763 -1.822 1.00 94.25 183 GLY A CA 1
ATOM 1389 C C . GLY A 1 183 ? -1.960 11.729 -2.553 1.00 94.25 183 GLY A C 1
ATOM 1390 O O . GLY A 1 183 ? -3.083 11.408 -2.952 1.00 94.25 183 GLY A O 1
ATOM 1391 N N . GLY A 1 184 ? -1.468 12.956 -2.739 1.00 95.50 184 GLY A N 1
ATOM 1392 C CA . GLY A 1 184 ? -2.141 13.984 -3.526 1.00 95.50 184 GLY A CA 1
ATOM 1393 C C . GLY A 1 184 ? -1.881 13.863 -5.032 1.00 95.50 184 GLY A C 1
ATOM 1394 O O . GLY A 1 184 ? -0.741 13.815 -5.504 1.00 95.50 184 GLY A O 1
ATOM 1395 N N . HIS A 1 185 ? -2.952 13.892 -5.814 1.00 96.94 185 HIS A N 1
ATOM 1396 C CA . HIS A 1 185 ? -2.945 13.886 -7.271 1.00 96.94 185 HIS A CA 1
ATOM 1397 C C . HIS A 1 185 ? -3.396 15.242 -7.785 1.00 96.94 185 HIS A C 1
ATOM 1399 O O . HIS A 1 185 ? -4.526 15.667 -7.556 1.00 96.94 185 HIS A O 1
ATOM 1405 N N . ARG A 1 186 ? -2.520 15.925 -8.518 1.00 96.62 186 ARG A N 1
ATOM 1406 C CA . ARG A 1 186 ? -2.802 17.245 -9.080 1.00 96.62 186 ARG A CA 1
ATOM 1407 C C . ARG A 1 186 ? -3.130 17.144 -10.560 1.00 96.62 186 ARG A C 1
ATOM 1409 O O . ARG A 1 186 ? -2.308 16.642 -11.319 1.00 96.62 186 ARG A O 1
ATOM 1416 N N . VAL A 1 187 ? -4.243 17.715 -10.998 1.00 96.81 187 VAL A N 1
ATOM 1417 C CA . VAL A 1 187 ? -4.611 17.803 -12.417 1.00 96.81 187 VAL A CA 1
ATOM 1418 C C . VAL A 1 187 ? -4.537 19.240 -12.919 1.00 96.81 187 VAL A C 1
ATOM 1420 O O . VAL A 1 187 ? -4.881 20.182 -12.206 1.00 96.81 187 VAL A O 1
ATOM 1423 N N . GLN A 1 188 ? -4.062 19.408 -14.150 1.00 96.38 188 GLN A N 1
ATOM 1424 C CA . GLN A 1 188 ? -4.042 20.669 -14.882 1.00 96.38 188 GLN A CA 1
ATOM 1425 C C . GLN A 1 188 ? -4.694 20.449 -16.244 1.00 96.38 188 GLN A C 1
ATOM 1427 O O . GLN A 1 188 ? -4.100 19.812 -17.118 1.00 96.38 188 GLN A O 1
ATOM 1432 N N . ARG A 1 189 ? -5.915 20.958 -16.420 1.00 95.44 189 ARG A N 1
ATOM 1433 C CA . ARG A 1 189 ? -6.661 20.897 -17.686 1.00 95.44 189 ARG A CA 1
ATOM 1434 C C . ARG A 1 189 ? -7.668 22.032 -17.790 1.00 95.44 189 ARG A C 1
ATOM 1436 O O . ARG A 1 189 ? -7.892 22.742 -16.814 1.00 95.44 189 ARG A O 1
ATOM 1443 N N . VAL A 1 190 ? -8.253 22.203 -18.969 1.00 94.06 190 VAL A N 1
ATOM 1444 C CA . VAL A 1 190 ? -9.457 23.024 -19.134 1.00 94.06 190 VAL A CA 1
ATOM 1445 C C . VAL A 1 190 ? -10.641 22.191 -18.627 1.00 94.06 190 VAL A C 1
ATOM 1447 O O . VAL A 1 190 ? -10.893 21.132 -19.205 1.00 94.06 190 VAL A O 1
ATOM 1450 N N . PRO A 1 191 ? -11.319 22.591 -17.536 1.00 88.88 191 PRO A N 1
ATOM 1451 C CA . PRO A 1 191 ? -12.460 21.851 -17.001 1.00 88.88 191 PRO A CA 1
ATOM 1452 C C . PRO A 1 191 ? -13.593 21.728 -18.010 1.00 88.88 191 PRO A C 1
ATOM 1454 O O . PRO A 1 191 ? -13.846 22.659 -18.773 1.00 88.88 191 PRO A O 1
ATOM 1457 N N . ALA A 1 192 ? -14.367 20.647 -17.926 1.00 86.50 192 ALA A N 1
ATOM 1458 C CA . ALA A 1 192 ? -15.609 20.532 -18.698 1.00 86.50 192 ALA A CA 1
ATOM 1459 C C . ALA A 1 192 ? -16.637 21.617 -18.314 1.00 86.50 192 ALA A C 1
ATOM 1461 O O . ALA A 1 192 ? -17.528 21.948 -19.090 1.00 86.50 192 ALA A O 1
ATOM 1462 N N . THR A 1 193 ? -16.506 22.183 -17.112 1.00 84.12 193 THR A N 1
ATOM 1463 C CA . THR A 1 193 ? -17.382 23.228 -16.575 1.00 84.12 193 THR A CA 1
ATOM 1464 C C . THR A 1 193 ? -16.910 24.653 -16.895 1.00 84.12 193 THR A C 1
ATOM 1466 O O . THR A 1 193 ? -17.496 25.598 -16.372 1.00 84.12 193 THR A O 1
ATOM 1469 N N . GLU A 1 194 ? -15.833 24.827 -17.669 1.00 85.81 194 GLU A N 1
ATOM 1470 C CA . GLU A 1 194 ? -15.212 26.126 -17.964 1.00 85.81 194 GLU A CA 1
ATOM 1471 C C . GLU A 1 194 ? -15.508 26.582 -19.401 1.00 85.81 194 GLU A C 1
ATOM 1473 O O . GLU A 1 194 ? -15.255 25.858 -20.361 1.00 85.81 194 GLU A O 1
ATOM 1478 N N . SER A 1 195 ? -15.997 27.816 -19.562 1.00 84.38 195 SER A N 1
ATOM 1479 C CA . SER A 1 195 ? -16.445 28.345 -20.860 1.00 84.38 195 SER A CA 1
ATOM 1480 C C . SER A 1 195 ? -15.375 29.144 -21.612 1.00 84.38 195 SER A C 1
ATOM 1482 O O . SER A 1 195 ? -15.499 29.334 -22.818 1.00 84.38 195 SER A O 1
ATOM 1484 N N . GLN A 1 196 ? -14.334 29.648 -20.933 1.00 87.94 196 GLN A N 1
ATOM 1485 C CA . GLN A 1 196 ? -13.319 30.532 -21.533 1.00 87.94 196 GLN A CA 1
ATOM 1486 C C . GLN A 1 196 ? -12.028 29.816 -21.955 1.00 87.94 196 GLN A C 1
ATOM 1488 O O . GLN A 1 196 ? -11.059 30.472 -22.337 1.00 87.94 196 GLN A O 1
ATOM 1493 N N . GLY A 1 197 ? -11.973 28.485 -21.855 1.00 88.00 197 GLY A N 1
ATOM 1494 C CA . GLY A 1 197 ? -10.793 27.710 -22.253 1.00 88.00 197 GLY A CA 1
ATOM 1495 C C . GLY A 1 197 ? -9.582 27.874 -21.325 1.00 88.00 197 GLY A C 1
ATOM 1496 O O . GLY A 1 197 ? -8.454 27.583 -21.723 1.00 88.00 197 GLY A O 1
ATOM 1497 N N . ARG A 1 198 ? -9.779 28.365 -20.095 1.00 92.06 198 ARG A N 1
ATOM 1498 C CA . ARG A 1 198 ? -8.689 28.568 -19.131 1.00 92.06 198 ARG A CA 1
ATOM 1499 C C . ARG A 1 198 ? -8.296 27.248 -18.476 1.00 92.06 198 ARG A C 1
ATOM 1501 O O . ARG A 1 198 ? -9.144 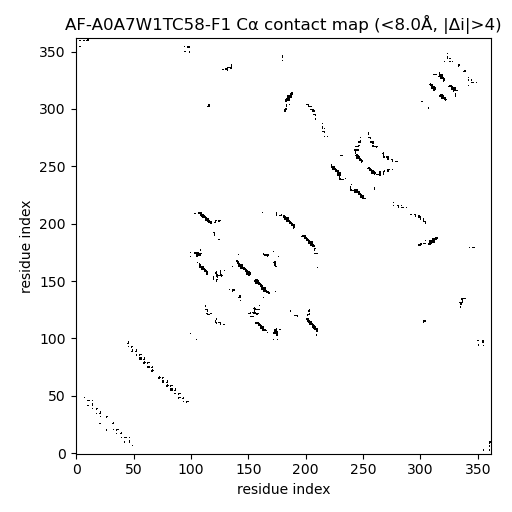26.453 -18.084 1.00 92.06 198 ARG A O 1
ATOM 1508 N N . VAL A 1 199 ? -6.993 27.030 -18.318 1.00 92.06 199 VAL A N 1
ATOM 1509 C CA . VAL A 1 199 ? -6.477 25.861 -17.597 1.00 92.06 199 VAL A CA 1
ATOM 1510 C C . VAL A 1 199 ? -6.638 26.089 -16.101 1.00 92.06 199 VAL A C 1
ATOM 1512 O O . VAL A 1 199 ? -6.091 27.044 -15.548 1.00 92.06 199 VAL A O 1
ATOM 1515 N N . HIS A 1 200 ? -7.358 25.193 -15.436 1.00 92.94 200 HIS A N 1
ATOM 1516 C CA . HIS A 1 200 ? -7.472 25.171 -13.985 1.00 92.94 200 HIS A CA 1
ATOM 1517 C C . HIS A 1 200 ? -6.536 24.117 -13.406 1.00 92.94 200 HIS A C 1
ATOM 1519 O O . HIS A 1 200 ? -6.211 23.115 -14.042 1.00 92.94 200 HIS A O 1
ATOM 1525 N N . THR A 1 201 ? -6.082 24.368 -12.181 1.00 95.19 201 THR A N 1
ATOM 1526 C CA . THR A 1 201 ? -5.366 23.372 -11.384 1.00 95.19 201 THR A CA 1
ATOM 1527 C C . THR A 1 201 ? -6.300 22.878 -10.291 1.00 95.19 201 THR A C 1
ATOM 1529 O O . THR A 1 201 ? -6.777 23.682 -9.490 1.00 95.19 201 THR A O 1
ATOM 1532 N N . SER A 1 202 ? -6.525 21.572 -10.242 1.00 95.50 202 SER A N 1
ATOM 1533 C CA . SER A 1 202 ? -7.345 20.909 -9.225 1.00 95.50 202 SER A CA 1
ATOM 1534 C C . SER A 1 202 ? -6.562 19.771 -8.574 1.00 95.50 202 SER A C 1
ATOM 1536 O O . SER A 1 202 ? -5.491 19.391 -9.055 1.00 95.50 202 SER A O 1
ATOM 1538 N N . ALA A 1 203 ? -7.069 19.254 -7.462 1.00 96.25 203 ALA A N 1
ATOM 1539 C CA . ALA A 1 203 ? -6.455 18.169 -6.715 1.00 96.25 203 ALA A CA 1
ATOM 1540 C C . ALA A 1 203 ? -7.490 17.116 -6.306 1.00 96.25 203 ALA A C 1
ATOM 1542 O O . ALA A 1 203 ? -8.655 17.430 -6.063 1.00 96.25 203 ALA A O 1
ATOM 1543 N N . ALA A 1 204 ? -7.033 15.876 -6.206 1.00 97.00 204 ALA A N 1
ATOM 1544 C CA . ALA A 1 204 ? -7.722 14.765 -5.570 1.00 97.00 204 ALA A CA 1
ATOM 1545 C C . ALA A 1 204 ? -6.735 14.050 -4.648 1.00 97.00 204 ALA A C 1
ATOM 1547 O O . ALA A 1 204 ? -5.523 14.142 -4.843 1.00 97.00 204 ALA A O 1
ATOM 1548 N N . THR A 1 205 ? -7.236 13.335 -3.655 1.00 96.75 205 THR A N 1
ATOM 1549 C CA . THR A 1 205 ? -6.408 12.509 -2.777 1.00 96.75 205 THR A CA 1
ATOM 1550 C C . THR A 1 205 ? -6.764 11.050 -2.955 1.00 96.75 205 THR A C 1
ATOM 1552 O O . THR A 1 205 ? -7.929 10.714 -3.167 1.00 96.75 205 THR A O 1
ATOM 1555 N N . VAL A 1 206 ? -5.750 10.196 -2.895 1.00 96.88 206 VAL A N 1
ATOM 1556 C CA . VAL A 1 206 ? -5.900 8.745 -2.915 1.00 96.88 206 VAL A CA 1
ATOM 1557 C C . VAL A 1 206 ? -5.305 8.202 -1.625 1.00 96.88 206 VAL A C 1
ATOM 1559 O O . VAL A 1 206 ? -4.185 8.552 -1.256 1.00 96.88 206 VAL A O 1
ATOM 1562 N N . ALA A 1 207 ? -6.066 7.370 -0.926 1.00 95.38 207 ALA A N 1
ATOM 1563 C CA . ALA A 1 207 ? -5.604 6.587 0.206 1.00 95.38 207 ALA A CA 1
ATOM 1564 C C . ALA A 1 207 ? -5.732 5.107 -0.140 1.00 95.38 207 ALA A C 1
ATOM 1566 O O . ALA A 1 207 ? -6.782 4.657 -0.602 1.00 95.38 207 ALA A O 1
ATOM 1567 N N . VAL A 1 208 ? -4.665 4.360 0.108 1.00 93.44 208 VAL A N 1
ATOM 1568 C CA . VAL A 1 208 ? -4.606 2.917 -0.096 1.00 93.44 208 VAL A CA 1
ATOM 1569 C C . VAL A 1 208 ? -4.274 2.282 1.239 1.00 93.44 208 VAL A C 1
ATOM 1571 O O . VAL A 1 208 ? -3.209 2.507 1.813 1.00 93.44 208 VAL A O 1
ATOM 1574 N N . MET A 1 209 ? -5.213 1.505 1.760 1.00 91.06 209 MET A N 1
ATOM 1575 C CA . MET A 1 209 ? -5.088 0.843 3.054 1.00 91.06 209 MET A CA 1
ATOM 1576 C C . MET A 1 209 ? -5.183 -0.669 2.854 1.00 91.06 209 MET A C 1
ATOM 1578 O O . MET A 1 209 ? -5.905 -1.111 1.956 1.00 91.06 209 MET A O 1
ATOM 1582 N N . PRO A 1 210 ? -4.491 -1.482 3.663 1.00 89.00 210 PRO A N 1
ATOM 1583 C CA . PRO A 1 210 ? -4.725 -2.915 3.650 1.00 89.00 210 PRO A CA 1
ATOM 1584 C C . PRO A 1 210 ? -6.122 -3.198 4.212 1.00 89.00 210 PRO A C 1
ATOM 1586 O O . PRO A 1 210 ? -6.564 -2.544 5.166 1.00 89.00 210 PRO A O 1
ATOM 1589 N N . GLU A 1 211 ? -6.819 -4.179 3.643 1.00 84.50 211 GLU A N 1
ATOM 1590 C CA . GLU A 1 211 ? -8.026 -4.714 4.259 1.00 84.50 211 GLU A CA 1
ATOM 1591 C C . GLU A 1 211 ? -7.665 -5.223 5.656 1.00 84.50 211 GLU A C 1
ATOM 1593 O O . GLU A 1 211 ? -6.603 -5.807 5.905 1.00 84.50 211 GLU A O 1
ATOM 1598 N N . ALA A 1 212 ? -8.517 -4.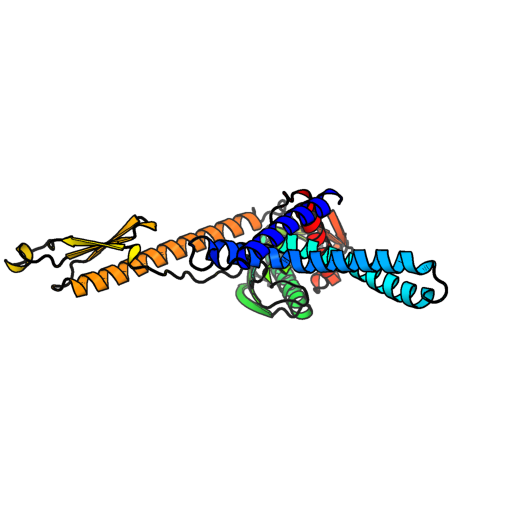886 6.609 1.00 74.56 212 ALA A N 1
ATOM 1599 C CA . ALA A 1 212 ? -8.212 -5.097 8.001 1.00 74.56 212 ALA A CA 1
ATOM 1600 C C . ALA A 1 212 ? -8.817 -6.397 8.506 1.00 74.56 212 ALA A C 1
ATOM 1602 O O . ALA A 1 212 ? -9.917 -6.779 8.115 1.00 74.56 212 ALA A O 1
ATOM 1603 N N . GLU A 1 213 ? -8.117 -7.010 9.449 1.00 67.56 213 GLU A N 1
ATOM 1604 C CA . GLU A 1 213 ? -8.630 -8.154 10.187 1.00 67.56 213 GLU A CA 1
ATOM 1605 C C . GLU A 1 213 ? -9.809 -7.712 11.066 1.00 67.56 213 GLU A C 1
ATOM 1607 O O . GLU A 1 213 ? -9.850 -6.585 11.583 1.00 67.56 213 GLU A O 1
ATOM 1612 N N . GLU A 1 214 ? -10.806 -8.587 11.198 1.00 66.38 214 GLU A N 1
ATOM 1613 C CA . GLU A 1 214 ? -11.903 -8.359 12.130 1.00 66.38 214 GLU A CA 1
ATOM 1614 C C . GLU A 1 214 ? -11.362 -8.307 13.563 1.00 66.38 214 GLU A C 1
ATOM 1616 O O . GLU A 1 214 ? -10.430 -9.027 13.921 1.00 66.38 214 GLU A O 1
ATOM 1621 N N . ALA A 1 215 ? -11.948 -7.437 14.391 1.00 72.50 215 ALA A N 1
ATOM 1622 C CA . ALA A 1 215 ? -11.606 -7.354 15.805 1.00 72.50 215 ALA A CA 1
ATOM 1623 C C . ALA A 1 215 ? -12.049 -8.644 16.512 1.00 72.50 215 ALA A C 1
ATOM 1625 O O . ALA A 1 215 ? -13.175 -8.724 17.000 1.00 72.50 215 ALA A O 1
ATOM 1626 N N . ASP A 1 216 ? -11.191 -9.658 16.561 1.00 69.44 216 ASP A N 1
ATOM 1627 C CA . ASP A 1 216 ? -11.446 -10.861 17.347 1.00 69.44 216 ASP A CA 1
ATOM 1628 C C . ASP A 1 216 ? -10.828 -10.716 18.740 1.00 69.44 216 ASP A C 1
ATOM 1630 O O . ASP A 1 216 ? -9.646 -10.409 18.905 1.00 69.44 216 ASP A O 1
ATOM 1634 N N . VAL A 1 217 ? -11.646 -10.930 19.768 1.00 77.56 217 VAL A N 1
ATOM 1635 C CA . VAL A 1 217 ? -11.214 -10.874 21.164 1.00 77.56 217 VAL A CA 1
ATOM 1636 C C . VAL A 1 217 ? -11.333 -12.264 21.759 1.00 77.56 217 VAL A C 1
ATOM 1638 O O . VAL A 1 217 ? -12.375 -12.665 22.289 1.00 77.56 217 VAL A O 1
ATOM 1641 N N . THR A 1 218 ? -10.216 -12.984 21.725 1.00 81.50 218 THR A N 1
ATOM 1642 C CA . THR A 1 218 ? -10.063 -14.235 22.464 1.00 81.50 218 THR A CA 1
ATOM 1643 C C . THR A 1 218 ? -9.727 -13.923 23.921 1.00 81.50 218 THR A C 1
ATOM 1645 O O . THR A 1 218 ? -8.677 -13.360 24.214 1.00 81.50 218 THR A O 1
ATOM 1648 N N . ILE A 1 219 ? -10.607 -14.310 24.847 1.00 85.31 219 ILE A N 1
ATOM 1649 C CA . ILE A 1 219 ? -10.373 -14.174 26.291 1.00 85.31 219 ILE A CA 1
ATOM 1650 C C . ILE A 1 219 ? -9.903 -15.524 26.829 1.00 85.31 219 ILE A C 1
ATOM 1652 O O . ILE A 1 219 ? -10.672 -16.490 26.808 1.00 85.31 219 ILE A O 1
ATOM 1656 N N . ARG A 1 220 ? -8.666 -15.599 27.328 1.00 88.50 220 ARG A N 1
ATOM 1657 C CA . ARG A 1 220 ? -8.161 -16.796 28.012 1.00 88.50 220 ARG A CA 1
ATOM 1658 C C . ARG A 1 220 ? -8.564 -16.767 29.477 1.00 88.50 220 ARG A C 1
ATOM 1660 O O . ARG A 1 220 ? -8.681 -15.706 30.078 1.00 88.50 220 ARG A O 1
ATOM 1667 N N . SER A 1 221 ? -8.788 -17.943 30.055 1.00 85.25 221 SER A N 1
ATOM 1668 C CA . SER A 1 221 ? -9.155 -18.052 31.472 1.00 85.25 221 SER A CA 1
ATOM 1669 C C . SER A 1 221 ? -8.029 -17.595 32.402 1.00 85.25 221 SER A C 1
ATOM 1671 O O . SER A 1 221 ? -8.320 -17.022 33.446 1.00 85.25 221 SER A O 1
ATOM 1673 N N . ASP A 1 222 ? -6.775 -17.784 31.986 1.00 91.00 222 ASP A N 1
ATOM 1674 C CA . ASP A 1 222 ? -5.579 -17.417 32.755 1.00 91.00 222 ASP A CA 1
ATOM 1675 C C . ASP A 1 222 ? -5.369 -15.894 32.853 1.00 91.00 222 ASP A C 1
ATOM 1677 O O . ASP A 1 222 ? -4.674 -15.422 33.746 1.00 91.00 222 ASP A O 1
ATOM 1681 N N . ASP A 1 223 ? -6.015 -15.119 31.973 1.00 90.38 223 ASP A N 1
ATOM 1682 C CA . ASP A 1 223 ? -5.929 -13.653 31.922 1.00 90.38 223 ASP A CA 1
ATOM 1683 C C . ASP A 1 223 ? -7.000 -12.961 32.793 1.00 90.38 223 ASP A C 1
ATOM 1685 O O . ASP A 1 223 ? -7.171 -11.738 32.732 1.00 90.38 223 ASP A O 1
ATOM 1689 N N . LEU A 1 224 ? -7.775 -13.737 33.563 1.00 91.19 224 LEU A N 1
ATOM 1690 C CA . LEU A 1 224 ? -8.927 -13.260 34.324 1.00 91.19 224 LEU A CA 1
ATOM 1691 C C . LEU A 1 224 ? -8.743 -13.439 35.827 1.00 91.19 224 LEU A C 1
ATOM 1693 O O . LEU A 1 224 ? -8.733 -14.553 36.348 1.00 91.19 224 LEU A O 1
ATOM 1697 N N . GLU A 1 225 ? -8.773 -12.328 36.550 1.00 92.81 225 GLU A N 1
ATOM 1698 C CA . GLU A 1 225 ? -8.923 -12.333 37.999 1.00 92.81 225 GLU A CA 1
ATOM 1699 C C . GLU A 1 225 ? -10.401 -12.181 38.358 1.00 92.81 225 GLU A C 1
ATOM 1701 O O . GLU A 1 225 ? -11.027 -11.140 38.135 1.00 92.81 225 GLU A O 1
ATOM 1706 N N . ILE A 1 226 ? -10.980 -13.247 38.909 1.00 92.75 226 ILE A N 1
ATOM 1707 C CA . ILE A 1 226 ? -12.393 -13.298 39.285 1.00 92.75 226 ILE A CA 1
ATOM 1708 C C . ILE A 1 226 ? -12.500 -13.232 40.803 1.00 92.75 226 ILE A C 1
ATOM 1710 O O . ILE A 1 226 ? -12.042 -14.124 41.510 1.00 92.75 226 ILE A O 1
ATOM 1714 N N . THR A 1 227 ? -13.150 -12.186 41.299 1.00 93.06 227 THR A N 1
ATOM 1715 C CA . THR A 1 227 ? -13.397 -11.958 42.725 1.00 93.06 227 THR A CA 1
ATOM 1716 C C . THR A 1 227 ? -14.896 -11.953 43.000 1.00 93.06 227 THR A C 1
ATOM 1718 O O . THR A 1 227 ? -15.682 -11.360 42.256 1.00 93.06 227 THR A O 1
ATOM 1721 N N . THR A 1 228 ? -15.319 -12.633 44.063 1.00 91.19 228 THR A N 1
ATOM 1722 C CA . THR A 1 228 ? -16.705 -12.613 44.547 1.00 91.19 228 THR A CA 1
ATOM 1723 C C . THR A 1 228 ? -16.841 -11.655 45.715 1.00 91.19 228 THR A C 1
ATOM 1725 O O . THR A 1 228 ? -15.904 -11.453 46.483 1.00 91.19 228 THR A O 1
ATOM 1728 N N . PHE A 1 229 ? -18.005 -11.027 45.839 1.00 89.12 229 PHE A N 1
ATOM 1729 C CA . PHE A 1 229 ? -18.312 -10.148 46.961 1.00 89.12 229 PHE A CA 1
ATOM 1730 C C . PHE A 1 229 ? -19.820 -10.136 47.243 1.00 89.12 229 PHE A C 1
ATOM 1732 O O . PHE A 1 229 ? -20.629 -10.719 46.515 1.00 89.12 229 PHE A O 1
ATOM 1739 N N . ARG A 1 230 ? -20.220 -9.499 48.346 1.00 85.88 230 ARG A N 1
ATOM 1740 C CA . ARG A 1 230 ? -21.633 -9.381 48.734 1.00 85.88 230 ARG A CA 1
ATOM 1741 C C . ARG A 1 230 ? -22.325 -8.321 47.879 1.00 85.88 230 ARG A C 1
ATOM 1743 O O . ARG A 1 230 ? -21.795 -7.223 47.719 1.00 85.88 230 ARG A O 1
ATOM 1750 N N . ALA A 1 231 ? -23.498 -8.650 47.343 1.00 79.62 231 ALA A N 1
ATOM 1751 C CA . ALA A 1 231 ? -24.287 -7.718 46.541 1.00 79.62 231 ALA A CA 1
ATOM 1752 C C . ALA A 1 231 ? -24.767 -6.531 47.397 1.00 79.62 231 ALA A C 1
ATOM 1754 O O . ALA A 1 231 ? -25.183 -6.712 48.542 1.00 79.62 231 ALA A O 1
ATOM 1755 N N . GLY A 1 232 ? -24.711 -5.317 46.849 1.00 73.88 232 GLY A N 1
ATOM 1756 C CA . GLY A 1 232 ? -25.191 -4.105 47.517 1.00 73.88 232 GLY A CA 1
ATOM 1757 C C . GLY A 1 232 ? -26.622 -3.760 47.103 1.00 73.88 232 GLY A C 1
ATOM 1758 O O . GLY A 1 232 ? -26.893 -3.638 45.911 1.00 73.88 232 GLY A O 1
ATOM 1759 N N . GLY A 1 233 ? -27.537 -3.569 48.063 1.00 72.56 233 GLY A N 1
ATOM 1760 C CA . GLY A 1 233 ? -28.906 -3.114 47.780 1.00 72.56 233 GLY A CA 1
ATOM 1761 C C . GLY A 1 233 ? -29.933 -3.418 48.877 1.00 72.56 233 GLY A C 1
ATOM 1762 O O . GLY A 1 233 ? -29.619 -4.045 49.888 1.00 72.56 233 GLY A O 1
ATOM 1763 N N . ALA A 1 234 ? -31.178 -2.974 48.663 1.00 61.22 234 ALA A N 1
ATOM 1764 C CA . ALA A 1 234 ? -32.319 -3.237 49.543 1.00 61.22 234 ALA A CA 1
ATOM 1765 C C . ALA A 1 234 ? -32.742 -4.715 49.451 1.00 61.22 234 ALA A C 1
ATOM 1767 O O . ALA A 1 234 ? -33.608 -5.090 48.663 1.00 61.22 234 ALA A O 1
ATOM 1768 N N . GLY A 1 235 ? -32.090 -5.574 50.231 1.00 60.03 235 GLY A N 1
ATOM 1769 C CA . GLY A 1 235 ? -32.346 -7.010 50.265 1.00 60.03 235 GLY A CA 1
ATOM 1770 C C . GLY A 1 235 ? -32.491 -7.551 51.684 1.00 60.03 235 GLY A C 1
ATOM 1771 O O . GLY A 1 235 ? -31.924 -7.011 52.630 1.00 60.03 235 GLY A O 1
ATOM 1772 N N . GLY A 1 236 ? -33.263 -8.632 51.837 1.00 69.75 236 GLY A N 1
ATOM 1773 C CA . GLY A 1 236 ? -33.441 -9.324 53.120 1.00 69.75 236 GLY A CA 1
ATOM 1774 C C . GLY A 1 236 ? -32.173 -10.044 53.606 1.00 69.75 236 GLY A C 1
ATOM 1775 O O . GLY A 1 236 ? -31.110 -9.948 52.999 1.00 69.75 236 GLY A O 1
ATOM 1776 N N . GLN A 1 237 ? -32.287 -10.844 54.674 1.00 67.19 237 GLN A N 1
ATOM 1777 C CA . GLN A 1 237 ? -31.148 -11.527 55.323 1.00 67.19 237 GLN A CA 1
ATOM 1778 C C . GLN A 1 237 ? -30.222 -12.316 54.372 1.00 67.19 237 GLN A C 1
ATOM 1780 O O . GLN A 1 237 ? -29.041 -12.484 54.673 1.00 67.19 237 GLN A O 1
ATOM 1785 N N . ASN A 1 238 ? -30.740 -12.791 53.235 1.00 63.72 238 ASN A N 1
ATOM 1786 C CA . ASN A 1 238 ? -29.993 -13.570 52.245 1.00 63.72 238 ASN A CA 1
ATOM 1787 C C . ASN A 1 238 ? -28.944 -12.727 51.481 1.00 63.72 238 ASN A C 1
ATOM 1789 O O . ASN A 1 238 ? -27.873 -13.225 51.155 1.00 63.72 238 ASN A O 1
ATOM 1793 N N . VAL A 1 239 ? -29.196 -11.427 51.282 1.00 65.62 239 VAL A N 1
ATOM 1794 C CA . VAL A 1 239 ? -28.250 -10.501 50.624 1.00 65.62 239 VAL A CA 1
ATOM 1795 C C . VAL A 1 239 ? -27.048 -10.191 51.522 1.00 65.62 239 VAL A C 1
ATOM 1797 O O . VAL A 1 239 ? -25.932 -10.036 51.039 1.00 65.62 239 VAL A O 1
ATOM 1800 N N . ASN A 1 240 ? -27.242 -10.214 52.845 1.00 67.12 240 ASN A N 1
ATOM 1801 C CA . ASN A 1 240 ? -26.175 -9.948 53.813 1.00 67.12 240 ASN A CA 1
ATOM 1802 C C . ASN A 1 240 ? -25.252 -11.154 54.069 1.00 67.12 240 ASN A C 1
ATOM 1804 O O . ASN A 1 240 ? -24.157 -10.971 54.603 1.00 67.12 240 ASN A O 1
ATOM 1808 N N . LYS A 1 241 ? -25.683 -12.376 53.719 1.00 69.06 241 LYS A N 1
ATOM 1809 C CA . LYS A 1 241 ? -24.945 -13.624 53.992 1.00 69.06 241 LYS A CA 1
ATOM 1810 C C . LYS A 1 241 ? -24.311 -14.258 52.750 1.00 69.06 241 LYS A C 1
ATOM 1812 O O . LYS A 1 241 ? -23.287 -14.916 52.893 1.00 69.06 241 LYS A O 1
ATOM 1817 N N . THR A 1 242 ? -24.885 -14.064 51.562 1.00 78.44 242 THR A N 1
ATOM 1818 C CA . THR A 1 242 ? -24.494 -14.800 50.349 1.00 78.44 242 THR A CA 1
ATOM 1819 C C . THR A 1 242 ? -23.667 -13.933 49.392 1.00 78.44 242 THR A C 1
ATOM 1821 O O . THR A 1 242 ? -24.118 -12.876 48.947 1.00 78.44 242 THR A O 1
ATOM 1824 N N . GLU A 1 243 ? -22.469 -14.395 49.023 1.00 83.00 243 GLU A N 1
ATOM 1825 C CA . GLU A 1 243 ? -21.581 -13.738 48.047 1.00 83.00 243 GLU A CA 1
ATOM 1826 C C . GLU A 1 243 ? -22.004 -14.047 46.606 1.00 83.00 243 GLU A C 1
ATOM 1828 O O . GLU A 1 243 ? -21.429 -14.884 45.914 1.00 83.00 243 GLU A O 1
ATOM 1833 N N . SER A 1 244 ? -23.071 -13.387 46.165 1.00 84.62 244 SER A N 1
ATOM 1834 C CA . SER A 1 244 ? -23.638 -13.574 44.826 1.00 84.62 244 SER A CA 1
ATOM 1835 C C . SER A 1 244 ? -23.054 -12.632 43.766 1.00 84.62 244 SER A C 1
ATOM 1837 O O . SER A 1 244 ? -23.174 -12.937 42.579 1.00 84.62 244 SER A O 1
ATOM 1839 N N . ALA A 1 245 ? -22.416 -11.517 44.145 1.00 89.00 245 ALA A N 1
ATOM 1840 C CA . ALA A 1 245 ? -21.862 -10.554 43.194 1.00 89.00 245 ALA A CA 1
ATOM 1841 C C . ALA A 1 245 ? -20.477 -10.986 42.697 1.00 89.00 245 ALA A C 1
ATOM 1843 O O . ALA A 1 245 ? -19.659 -11.504 43.459 1.00 89.00 245 ALA A O 1
ATOM 1844 N N . VAL A 1 246 ? -20.208 -10.752 41.412 1.00 93.12 246 VAL A N 1
ATOM 1845 C CA . VAL A 1 246 ? -18.962 -11.158 40.748 1.00 93.12 246 VAL A CA 1
ATOM 1846 C C . VAL A 1 246 ? -18.300 -9.943 40.115 1.00 93.12 246 VAL A C 1
ATOM 1848 O O . VAL A 1 246 ? -18.954 -9.154 39.432 1.00 93.12 246 VAL A O 1
ATOM 1851 N N . ARG A 1 247 ? -16.992 -9.802 40.319 1.00 94.06 247 ARG A N 1
ATOM 1852 C CA . ARG A 1 247 ? -16.122 -8.843 39.638 1.00 94.06 247 ARG A CA 1
ATOM 1853 C C . ARG A 1 247 ? -15.049 -9.605 38.877 1.00 94.06 247 ARG A C 1
ATOM 1855 O O . ARG A 1 247 ? -14.428 -10.512 39.418 1.00 94.06 247 ARG A O 1
ATOM 1862 N N . ILE A 1 248 ? -14.848 -9.226 37.626 1.00 94.94 248 ILE A N 1
ATOM 1863 C CA . ILE A 1 248 ? -13.850 -9.796 36.731 1.00 94.94 248 ILE A CA 1
ATOM 1864 C C . ILE A 1 248 ? -12.913 -8.671 36.305 1.00 94.94 248 ILE A C 1
ATOM 1866 O O . ILE A 1 248 ? -13.369 -7.610 35.866 1.00 94.94 248 ILE A O 1
ATOM 1870 N N . VAL A 1 249 ? -11.615 -8.908 36.446 1.00 93.81 249 VAL A N 1
ATOM 1871 C CA . VAL A 1 249 ? -10.543 -8.038 35.964 1.00 93.81 249 VAL A CA 1
ATOM 1872 C C . VAL A 1 249 ? -9.797 -8.787 34.868 1.00 93.81 249 VAL A C 1
ATOM 1874 O O . VAL A 1 249 ? -9.371 -9.918 35.077 1.00 93.81 249 VAL A O 1
ATOM 1877 N N . HIS A 1 250 ? -9.661 -8.174 33.693 1.00 94.19 250 HIS A N 1
ATOM 1878 C CA . HIS A 1 250 ? -8.818 -8.706 32.624 1.00 94.19 250 HIS A CA 1
ATOM 1879 C C . HIS A 1 250 ? -7.409 -8.136 32.764 1.00 94.19 250 HIS A C 1
ATOM 1881 O O . HIS A 1 250 ? -7.166 -6.992 32.359 1.00 94.19 250 HIS A O 1
ATOM 1887 N N . THR A 1 251 ? -6.505 -8.925 33.344 1.00 90.06 251 THR A N 1
ATOM 1888 C CA . THR A 1 251 ? -5.159 -8.512 33.768 1.00 90.06 251 THR A CA 1
ATOM 1889 C C . THR A 1 251 ? -4.351 -7.838 32.650 1.00 90.06 251 THR A C 1
ATOM 1891 O O . THR A 1 251 ? -3.812 -6.761 32.908 1.00 90.06 251 THR A O 1
ATOM 1894 N N . PRO A 1 252 ? -4.337 -8.334 31.392 1.00 89.38 252 PRO A N 1
ATOM 1895 C CA . PRO A 1 252 ? -3.575 -7.697 30.311 1.00 89.38 252 PRO A CA 1
ATOM 1896 C C . PRO A 1 252 ? -4.036 -6.277 29.958 1.00 89.38 252 PRO A C 1
ATOM 1898 O O . PRO A 1 252 ? -3.232 -5.446 29.549 1.00 89.38 252 PRO A O 1
ATOM 1901 N N . THR A 1 253 ? -5.334 -5.986 30.095 1.00 87.31 253 THR A N 1
ATOM 1902 C CA . THR A 1 253 ? -5.911 -4.683 29.692 1.00 87.31 253 THR A CA 1
ATOM 1903 C C . THR A 1 253 ? -6.271 -3.778 30.866 1.00 87.31 253 THR A C 1
ATOM 1905 O O . THR A 1 253 ? -6.638 -2.626 30.656 1.00 87.31 253 THR A O 1
ATOM 1908 N N . GLY A 1 254 ? -6.279 -4.309 32.091 1.00 89.62 254 GLY A N 1
ATOM 1909 C CA . GLY A 1 254 ? -6.818 -3.630 33.271 1.00 89.62 254 GLY A CA 1
ATOM 1910 C C . GLY A 1 254 ? -8.338 -3.397 33.241 1.00 89.62 254 GLY A C 1
ATOM 1911 O O . GLY A 1 254 ? -8.862 -2.686 34.097 1.00 89.62 254 GLY A O 1
ATOM 1912 N N . THR A 1 255 ? -9.077 -3.965 32.277 1.00 91.56 255 THR A N 1
ATOM 1913 C CA . THR A 1 255 ? -10.530 -3.756 32.163 1.00 91.56 255 THR A CA 1
ATOM 1914 C C . THR A 1 255 ? -11.261 -4.446 33.309 1.00 91.56 255 THR A C 1
ATOM 1916 O O . THR A 1 255 ? -11.172 -5.664 33.464 1.00 91.56 255 THR A O 1
ATOM 1919 N N . VAL A 1 256 ? -12.043 -3.674 34.068 1.00 93.62 256 VAL A N 1
ATOM 1920 C CA . VAL A 1 256 ? -12.850 -4.178 35.187 1.00 93.62 256 VAL A CA 1
ATOM 1921 C C . VAL A 1 256 ? -14.338 -4.169 34.838 1.00 93.62 256 VAL A C 1
ATOM 1923 O O . VAL A 1 256 ? -14.891 -3.183 34.324 1.00 93.62 256 VAL A O 1
ATOM 1926 N N . VAL A 1 257 ? -15.006 -5.278 35.147 1.00 93.38 257 VAL A N 1
ATOM 1927 C CA . VAL A 1 257 ? -16.458 -5.443 35.039 1.00 93.38 257 VAL A CA 1
ATOM 1928 C C . VAL A 1 257 ? -16.985 -6.100 36.308 1.00 93.38 257 VAL A C 1
ATOM 1930 O O . VAL A 1 257 ? -16.369 -7.019 36.835 1.00 93.38 257 VAL A O 1
ATOM 1933 N N . ALA A 1 258 ? -18.133 -5.646 36.805 1.00 92.56 258 ALA A N 1
ATOM 1934 C CA . ALA A 1 258 ? -18.826 -6.282 37.919 1.00 92.56 258 ALA A CA 1
ATOM 1935 C C . ALA A 1 258 ? -20.315 -6.447 37.598 1.00 92.56 258 ALA A C 1
ATOM 1937 O O . ALA A 1 258 ? -20.888 -5.606 36.907 1.00 92.56 258 ALA A O 1
ATOM 1938 N N . CYS A 1 259 ? -20.926 -7.523 38.094 1.00 91.19 259 CYS A N 1
ATOM 1939 C CA . CYS A 1 259 ? -22.351 -7.812 37.941 1.00 91.19 259 CYS A CA 1
ATOM 1940 C C . CYS A 1 259 ? -22.923 -8.373 39.253 1.00 91.19 259 CYS A C 1
ATOM 1942 O O . CYS A 1 259 ? -22.297 -9.215 39.904 1.00 91.19 259 CYS A O 1
ATOM 1944 N N . GLN A 1 260 ? -24.105 -7.885 39.636 1.00 90.69 260 GLN A N 1
ATOM 1945 C CA . GLN A 1 260 ? -24.824 -8.286 40.852 1.00 90.69 260 GLN A CA 1
ATOM 1946 C C . GLN A 1 260 ? -26.346 -8.388 40.637 1.00 90.69 260 GLN A C 1
ATOM 1948 O O . GLN A 1 260 ? -27.109 -8.351 41.598 1.00 90.69 260 GLN A O 1
ATOM 1953 N N . ASP A 1 261 ? -26.792 -8.467 39.381 1.00 85.44 261 ASP A N 1
ATOM 1954 C CA . ASP A 1 261 ? -28.212 -8.361 39.021 1.00 85.44 261 ASP A CA 1
ATOM 1955 C C . ASP A 1 261 ? -29.000 -9.628 39.381 1.00 85.44 261 ASP A C 1
ATOM 1957 O O . ASP A 1 261 ? -30.191 -9.573 39.678 1.00 85.44 261 ASP A O 1
ATOM 1961 N N . GLU A 1 262 ? -28.340 -10.785 39.332 1.00 87.25 262 GLU A N 1
ATOM 1962 C CA . GLU A 1 262 ? -28.946 -12.090 39.568 1.00 87.25 262 GLU A CA 1
ATOM 1963 C C . GLU A 1 262 ? -28.712 -12.583 40.994 1.00 87.25 262 GLU A C 1
ATOM 1965 O O . GLU A 1 262 ? -27.723 -12.259 41.650 1.00 87.25 262 GLU A O 1
ATOM 1970 N N . ARG A 1 263 ? -29.599 -13.466 41.463 1.00 82.94 263 ARG A N 1
ATOM 1971 C CA . ARG A 1 263 ? -29.450 -14.123 42.775 1.00 82.94 263 ARG A CA 1
ATOM 1972 C C . ARG A 1 263 ? -28.347 -15.189 42.793 1.00 82.94 263 ARG A C 1
ATOM 1974 O O . ARG A 1 263 ? -27.886 -15.563 43.867 1.00 82.94 263 ARG A O 1
ATOM 1981 N N . SER A 1 264 ? -27.956 -15.703 41.624 1.00 86.88 264 SER A N 1
ATOM 1982 C CA . SER A 1 264 ? -26.950 -16.761 41.468 1.00 86.88 264 SER A CA 1
ATOM 1983 C C . SER A 1 264 ? -25.599 -16.191 41.042 1.00 86.88 264 SER A C 1
ATOM 1985 O O . SER A 1 264 ? -25.512 -15.437 40.073 1.00 86.88 264 SER A O 1
ATOM 1987 N N . GLN A 1 265 ? -24.534 -16.630 41.718 1.00 88.06 265 GLN A N 1
ATOM 1988 C CA . GLN A 1 265 ? -23.149 -16.280 41.392 1.00 88.06 265 GLN A CA 1
ATOM 1989 C C . GLN A 1 265 ? -22.781 -16.669 39.953 1.00 88.06 265 GLN A C 1
ATOM 1991 O O . GLN A 1 265 ? -22.161 -15.879 39.245 1.00 88.06 265 GLN A O 1
ATOM 1996 N N . LEU A 1 266 ? -23.177 -17.864 39.497 1.00 89.38 266 LEU A N 1
ATOM 1997 C CA . LEU A 1 266 ? -22.867 -18.339 38.144 1.00 89.38 266 LEU A CA 1
ATOM 1998 C C . LEU A 1 266 ? -23.527 -17.451 37.082 1.00 89.38 266 LEU A C 1
ATOM 2000 O O . LEU A 1 266 ? -22.878 -17.043 36.124 1.00 89.38 266 LEU A O 1
ATOM 2004 N N . ALA A 1 267 ? -24.787 -17.070 37.306 1.00 89.12 267 ALA A N 1
ATOM 2005 C CA . ALA A 1 267 ? -25.514 -16.194 36.393 1.00 89.12 267 ALA A CA 1
ATOM 2006 C C . ALA A 1 267 ? -24.885 -14.787 36.321 1.00 89.12 267 ALA A C 1
ATOM 2008 O O . ALA A 1 267 ? -24.763 -14.217 35.234 1.00 89.12 267 ALA A O 1
ATOM 2009 N N . ASN A 1 268 ? -24.412 -14.254 37.455 1.00 90.56 268 ASN A N 1
ATOM 2010 C CA . ASN A 1 268 ? -23.657 -12.998 37.489 1.00 90.56 268 ASN A CA 1
ATOM 2011 C C . ASN A 1 268 ? -22.285 -13.121 36.810 1.00 90.56 268 ASN A C 1
ATOM 2013 O O . ASN A 1 268 ? -21.881 -12.202 36.098 1.00 90.56 268 ASN A O 1
ATOM 2017 N N . LYS A 1 269 ? -21.587 -14.254 36.965 1.00 90.75 269 LYS A N 1
ATOM 2018 C CA . LYS A 1 269 ? -20.318 -14.533 36.273 1.00 90.75 269 LYS A CA 1
ATOM 2019 C C . LYS A 1 269 ? -20.505 -14.551 34.755 1.00 90.75 269 LYS A C 1
ATOM 2021 O O . LYS A 1 269 ? -19.745 -13.893 34.049 1.00 90.75 269 LYS A O 1
ATOM 2026 N N . ASP A 1 270 ? -21.534 -15.228 34.252 1.00 91.31 270 ASP A N 1
ATOM 2027 C CA . ASP A 1 270 ? -21.811 -15.311 32.813 1.00 91.31 270 ASP A CA 1
ATOM 2028 C C . ASP A 1 270 ? -22.177 -13.945 32.218 1.00 91.31 270 ASP A C 1
ATOM 2030 O O . ASP A 1 270 ? -21.706 -13.581 31.136 1.00 91.31 270 ASP A O 1
ATOM 2034 N N . LYS A 1 271 ? -22.980 -13.147 32.934 1.00 92.00 271 LYS A N 1
ATOM 2035 C CA . LYS A 1 271 ? -23.286 -11.761 32.545 1.00 92.00 271 LYS A CA 1
ATOM 2036 C C . LYS A 1 271 ? -22.037 -10.880 32.551 1.00 92.00 271 LYS A C 1
ATOM 2038 O O . LYS A 1 271 ? -21.792 -10.179 31.569 1.00 92.00 271 LYS A O 1
ATOM 2043 N N . ALA A 1 272 ? -21.221 -10.954 33.603 1.00 91.69 272 ALA A N 1
ATOM 2044 C CA . ALA A 1 272 ? -19.967 -10.212 33.697 1.00 91.69 272 ALA A CA 1
ATOM 2045 C C . ALA A 1 272 ? -18.991 -10.594 32.571 1.00 91.69 272 ALA A C 1
ATOM 2047 O O . ALA A 1 272 ? -18.379 -9.709 31.980 1.00 91.69 272 ALA A O 1
ATOM 2048 N N . MET A 1 273 ? -18.904 -11.877 32.205 1.00 91.69 273 MET A N 1
ATOM 2049 C CA . MET A 1 273 ? -18.100 -12.346 31.069 1.00 91.69 273 MET A CA 1
ATOM 2050 C C . MET A 1 273 ? -18.600 -11.798 29.728 1.00 91.69 273 MET A C 1
ATOM 2052 O O . MET A 1 273 ? -17.795 -11.359 28.905 1.00 91.69 273 MET A O 1
ATOM 2056 N N . LYS A 1 274 ? -19.922 -11.772 29.501 1.00 90.81 274 LYS A N 1
ATOM 2057 C CA . LYS A 1 274 ? -20.513 -11.165 28.293 1.00 90.81 274 LYS A CA 1
ATOM 2058 C C . LYS A 1 274 ? -20.210 -9.669 28.209 1.00 90.81 274 LYS A C 1
ATOM 2060 O O . LYS A 1 274 ? -19.830 -9.180 27.148 1.00 90.81 274 LYS A O 1
ATOM 2065 N N . TRP A 1 275 ? -20.337 -8.951 29.323 1.00 91.44 275 TRP A N 1
ATOM 2066 C CA . TRP A 1 275 ? -19.992 -7.531 29.406 1.00 91.44 275 TRP A CA 1
ATOM 2067 C C . TRP A 1 275 ? -18.500 -7.273 29.212 1.00 91.44 275 TRP A C 1
ATOM 2069 O O . TRP A 1 275 ? -18.140 -6.334 28.506 1.00 91.44 275 TRP A O 1
ATOM 2079 N N . LEU A 1 276 ? -17.634 -8.109 29.787 1.00 92.31 276 LEU A N 1
ATOM 2080 C CA . LEU A 1 276 ? -16.193 -8.013 29.588 1.00 92.31 276 LEU A CA 1
ATOM 2081 C C . LEU A 1 276 ? -15.838 -8.182 28.112 1.00 92.31 276 LEU A C 1
ATOM 2083 O O . LEU A 1 276 ? -15.147 -7.332 27.558 1.00 92.31 276 LEU A O 1
ATOM 2087 N N . ARG A 1 277 ? -16.379 -9.213 27.452 1.00 91.00 277 ARG A N 1
ATOM 2088 C CA . ARG A 1 277 ? -16.187 -9.421 26.011 1.00 91.00 277 ARG A CA 1
ATOM 2089 C C . ARG A 1 277 ? -16.654 -8.222 25.195 1.00 91.00 277 ARG A C 1
ATOM 2091 O O . ARG A 1 277 ? -15.918 -7.770 24.327 1.00 91.00 277 ARG A O 1
ATOM 2098 N N . ALA A 1 278 ? -17.830 -7.674 25.497 1.00 90.06 278 ALA A N 1
ATOM 2099 C CA . ALA A 1 278 ? -18.345 -6.496 24.803 1.00 90.06 278 ALA A CA 1
ATOM 2100 C C . ALA A 1 278 ? -17.442 -5.262 24.989 1.00 90.06 278 ALA A C 1
ATOM 2102 O O . ALA A 1 278 ? -17.177 -4.554 24.019 1.00 90.06 278 ALA A O 1
ATOM 2103 N N . LYS A 1 279 ? -16.934 -5.018 26.208 1.00 90.25 279 LYS A N 1
ATOM 2104 C CA . LYS A 1 279 ? -15.999 -3.913 26.480 1.00 90.25 279 LYS A CA 1
ATOM 2105 C C . LYS A 1 279 ? -14.673 -4.082 25.745 1.00 90.25 279 LYS A C 1
ATOM 2107 O O . LYS A 1 279 ? -14.215 -3.134 25.117 1.00 90.25 279 LYS A O 1
ATOM 2112 N N . LEU A 1 280 ? -14.075 -5.270 25.818 1.00 89.94 280 LEU A N 1
ATOM 2113 C CA . LEU A 1 280 ? -12.802 -5.556 25.157 1.00 89.94 280 LEU A CA 1
ATOM 2114 C C . LEU A 1 280 ? -12.936 -5.449 23.634 1.00 89.94 280 LEU A C 1
ATOM 2116 O O . LEU A 1 280 ? -12.107 -4.811 22.996 1.00 89.94 280 LEU A O 1
ATOM 2120 N N . TYR A 1 281 ? -14.021 -5.980 23.064 1.00 89.25 281 TYR A N 1
ATOM 2121 C CA . TYR A 1 281 ? -14.319 -5.847 21.637 1.00 89.25 281 TYR A CA 1
ATOM 2122 C C . TYR A 1 281 ? -14.486 -4.382 21.216 1.00 89.25 281 TYR A C 1
ATOM 2124 O O . TYR A 1 281 ? -13.938 -3.960 20.202 1.00 89.25 281 TYR A O 1
ATOM 2132 N N . ALA A 1 282 ? -15.212 -3.578 22.001 1.00 87.88 282 ALA A N 1
ATOM 2133 C CA . ALA A 1 282 ? -15.389 -2.158 21.707 1.00 87.88 282 ALA A CA 1
ATOM 2134 C C . ALA A 1 282 ? -14.058 -1.389 21.743 1.00 87.88 282 ALA A C 1
ATOM 2136 O O . ALA A 1 282 ? -13.799 -0.598 20.836 1.00 87.88 282 ALA A O 1
ATOM 2137 N N . ALA A 1 283 ? -13.218 -1.654 22.748 1.00 88.12 283 ALA A N 1
ATOM 2138 C CA . ALA A 1 283 ? -11.901 -1.038 22.882 1.00 88.12 283 ALA A CA 1
ATOM 2139 C C . ALA A 1 283 ? -10.964 -1.428 21.728 1.00 88.12 283 ALA A C 1
ATOM 2141 O O . ALA A 1 283 ? -10.293 -0.566 21.160 1.00 88.12 283 ALA A O 1
ATOM 2142 N N . GLU A 1 284 ? -10.958 -2.705 21.340 1.00 86.75 284 GLU A N 1
ATOM 2143 C CA . GLU A 1 284 ? -10.141 -3.195 20.229 1.00 86.75 284 GLU A CA 1
ATOM 2144 C C . GLU A 1 284 ? -10.600 -2.610 18.890 1.00 86.75 284 GLU A C 1
ATOM 2146 O O . GLU A 1 284 ? -9.796 -2.102 18.108 1.00 86.75 284 GLU A O 1
ATOM 2151 N N . ARG A 1 285 ? -11.915 -2.557 18.659 1.00 87.31 285 ARG A N 1
ATOM 2152 C CA . ARG A 1 285 ? -12.492 -1.895 17.485 1.00 87.31 285 ARG A CA 1
ATOM 2153 C C . ARG A 1 285 ? -12.107 -0.414 17.417 1.00 87.31 285 ARG A C 1
ATOM 2155 O O . ARG A 1 285 ? -11.807 0.089 16.338 1.00 87.31 285 ARG A O 1
ATOM 2162 N N . GLU A 1 286 ? -12.107 0.289 18.548 1.00 87.25 286 GLU A N 1
ATOM 2163 C CA . GLU A 1 286 ? -11.683 1.692 18.622 1.00 87.25 286 GLU A CA 1
ATOM 2164 C C . GLU A 1 286 ? -10.177 1.858 18.370 1.00 87.25 286 GLU A C 1
ATOM 2166 O O . GLU A 1 286 ? -9.767 2.803 17.693 1.00 87.25 286 GLU A O 1
ATOM 2171 N N . ARG A 1 287 ? -9.336 0.946 18.875 1.00 86.62 287 ARG A N 1
ATOM 2172 C CA . ARG A 1 287 ? -7.894 0.920 18.584 1.00 86.62 287 ARG A CA 1
ATOM 2173 C C . ARG A 1 287 ? -7.644 0.779 17.081 1.00 86.62 287 ARG A C 1
ATOM 2175 O O . ARG A 1 287 ? -6.993 1.647 16.502 1.00 86.62 287 ARG A O 1
ATOM 2182 N N 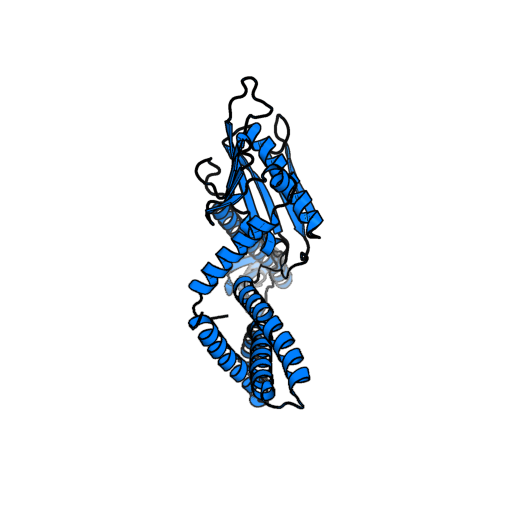. LEU A 1 288 ? -8.239 -0.233 16.445 1.00 84.75 288 LEU A N 1
ATOM 2183 C CA . LEU A 1 288 ? -8.109 -0.466 15.003 1.00 84.75 288 LEU A CA 1
ATOM 2184 C C . LEU A 1 288 ? -8.636 0.716 14.178 1.00 84.75 288 LEU A C 1
ATOM 2186 O O . LEU A 1 288 ? -8.021 1.104 13.186 1.00 84.75 288 LEU A O 1
ATOM 2190 N N . ALA A 1 289 ? -9.755 1.325 14.581 1.00 84.75 289 ALA A N 1
ATOM 2191 C CA . ALA A 1 289 ? -10.290 2.505 13.903 1.00 84.75 289 ALA A CA 1
ATOM 2192 C C . ALA A 1 289 ? -9.336 3.709 13.991 1.00 84.75 289 ALA A C 1
ATOM 2194 O O . ALA A 1 289 ? -9.146 4.414 12.999 1.00 84.75 289 ALA A O 1
ATOM 2195 N N . ARG A 1 290 ? -8.705 3.928 15.154 1.00 86.88 290 ARG A N 1
ATOM 2196 C CA . ARG A 1 290 ? -7.708 4.993 15.340 1.00 86.88 290 ARG A CA 1
ATOM 2197 C C . ARG A 1 290 ? -6.459 4.768 14.495 1.00 86.88 290 ARG A C 1
ATOM 2199 O O . ARG A 1 290 ? -5.999 5.716 13.868 1.00 86.88 290 ARG A O 1
ATOM 2206 N N . GLU A 1 291 ? -5.951 3.540 14.432 1.00 85.00 291 GLU A N 1
ATOM 2207 C CA . GLU A 1 291 ? -4.791 3.193 13.595 1.00 85.00 291 GLU A CA 1
ATOM 2208 C C . GLU A 1 291 ? -5.067 3.447 12.112 1.00 85.00 291 GLU A C 1
ATOM 2210 O O . GLU A 1 291 ? -4.270 4.096 11.437 1.00 85.00 291 GLU A O 1
ATOM 2215 N N . ARG A 1 292 ? -6.243 3.041 11.618 1.00 82.19 292 ARG A N 1
ATOM 2216 C CA . ARG A 1 292 ? -6.657 3.327 10.235 1.00 82.19 292 ARG A CA 1
ATOM 2217 C C . ARG A 1 292 ? -6.792 4.823 9.969 1.00 82.19 292 ARG A C 1
ATOM 2219 O O . ARG A 1 292 ? -6.333 5.307 8.939 1.00 82.19 292 ARG A O 1
ATOM 2226 N N . ALA A 1 293 ? -7.411 5.564 10.889 1.00 85.81 293 ALA A N 1
ATOM 2227 C CA . ALA A 1 293 ? -7.566 7.009 10.748 1.00 85.81 293 ALA A CA 1
ATOM 2228 C C . ALA A 1 293 ? -6.207 7.729 10.722 1.00 85.81 293 ALA A C 1
ATOM 2230 O O . ALA A 1 293 ? -6.036 8.674 9.953 1.00 85.81 293 ALA A O 1
ATOM 2231 N N . ALA A 1 294 ? -5.244 7.268 11.525 1.00 86.81 294 ALA A N 1
ATOM 2232 C CA . ALA A 1 294 ? -3.879 7.781 11.523 1.00 86.81 294 ALA A CA 1
ATOM 2233 C C . ALA A 1 294 ? -3.166 7.486 10.194 1.00 86.81 294 ALA A C 1
ATOM 2235 O O . ALA A 1 294 ? -2.696 8.428 9.557 1.00 86.81 294 ALA A O 1
ATOM 2236 N N . LEU A 1 295 ? -3.183 6.226 9.735 1.00 85.19 295 LEU A N 1
ATOM 2237 C CA . LEU A 1 295 ? -2.590 5.813 8.458 1.00 85.19 295 LEU A CA 1
ATOM 2238 C C . LEU A 1 295 ? -3.164 6.618 7.287 1.00 85.19 295 LEU A C 1
ATOM 2240 O O . LEU A 1 295 ? -2.436 7.153 6.455 1.00 85.19 295 LEU A O 1
ATOM 2244 N N . ARG A 1 296 ? -4.489 6.768 7.243 1.00 88.12 296 ARG A N 1
ATOM 2245 C CA . ARG A 1 296 ? -5.151 7.568 6.212 1.00 88.12 296 ARG A CA 1
ATOM 2246 C C . ARG A 1 296 ? -4.734 9.036 6.268 1.00 88.12 296 ARG A C 1
ATOM 2248 O O . ARG A 1 296 ? -4.519 9.647 5.225 1.00 88.12 296 ARG A O 1
ATOM 2255 N N . LYS A 1 297 ? -4.664 9.626 7.464 1.00 87.19 297 LYS A N 1
ATOM 2256 C CA . LYS A 1 297 ? -4.286 11.036 7.634 1.00 87.19 297 LYS A CA 1
ATOM 2257 C C . LYS A 1 297 ? -2.860 11.297 7.146 1.00 87.19 297 LYS A C 1
ATOM 2259 O O . LYS A 1 297 ? -2.621 12.341 6.549 1.00 87.19 297 LYS A O 1
ATOM 2264 N N . GLU A 1 298 ? -1.949 10.356 7.377 1.00 86.81 298 GLU A N 1
ATOM 2265 C CA . GLU A 1 298 ? -0.573 10.413 6.878 1.00 86.81 298 GLU A CA 1
ATOM 2266 C C . GLU A 1 298 ? -0.515 10.370 5.345 1.00 86.81 298 GLU A C 1
ATOM 2268 O O . GLU A 1 298 ? 0.196 11.162 4.737 1.00 86.81 298 GLU A O 1
ATOM 2273 N N . GLN A 1 299 ? -1.314 9.506 4.714 1.00 87.00 299 GLN A N 1
ATOM 2274 C CA . GLN A 1 299 ? -1.328 9.357 3.256 1.00 87.00 299 GLN A CA 1
ATOM 2275 C C . GLN A 1 299 ? -1.977 10.534 2.517 1.00 87.00 299 GLN A C 1
ATOM 2277 O O . GLN A 1 299 ? -1.497 10.957 1.472 1.00 87.00 299 GLN A O 1
ATOM 2282 N N . VAL A 1 300 ? -3.103 11.039 3.023 1.00 81.56 300 VAL A N 1
ATOM 2283 C CA . VAL A 1 300 ? -3.942 12.029 2.322 1.00 81.56 300 VAL A CA 1
ATOM 2284 C C . VAL A 1 300 ? -3.412 13.457 2.480 1.00 81.56 300 VAL A C 1
ATOM 2286 O O . VAL A 1 300 ? -3.695 14.316 1.639 1.00 81.56 300 VAL A O 1
ATOM 2289 N N . GLY A 1 301 ? -2.667 13.719 3.557 1.00 82.25 301 GLY A N 1
ATOM 2290 C CA . GLY A 1 301 ? -2.137 15.041 3.863 1.00 82.25 301 GLY A CA 1
ATOM 2291 C C . GLY A 1 301 ? -3.241 16.095 3.988 1.00 82.25 301 GLY A C 1
ATOM 2292 O O . GLY A 1 301 ? -4.280 15.868 4.614 1.00 82.25 301 GLY A O 1
ATOM 2293 N N . SER A 1 302 ? -3.011 17.274 3.405 1.00 79.38 302 SER A N 1
ATOM 2294 C CA . SER A 1 302 ? -3.945 18.414 3.499 1.00 79.38 302 SER A CA 1
ATOM 2295 C C . SER A 1 302 ? -5.064 18.418 2.448 1.00 79.38 302 SER A C 1
ATOM 2297 O O . SER A 1 302 ? -6.047 19.142 2.607 1.00 79.38 302 SER A O 1
ATOM 2299 N N . GLY A 1 303 ? -4.921 17.644 1.366 1.00 76.94 303 GLY A N 1
ATOM 2300 C CA . GLY A 1 303 ? -5.816 17.698 0.201 1.00 76.94 303 GLY A CA 1
ATOM 2301 C C . GLY A 1 303 ? -5.696 18.967 -0.654 1.00 76.94 303 GLY A C 1
ATOM 2302 O O . GLY A 1 303 ? -6.520 19.190 -1.548 1.00 76.94 303 GLY A O 1
ATOM 2303 N N . ASP A 1 304 ? -4.679 19.795 -0.399 1.00 82.56 304 ASP A N 1
ATOM 2304 C CA . ASP A 1 304 ? -4.380 20.987 -1.186 1.00 82.56 304 ASP A CA 1
ATOM 2305 C C . ASP A 1 304 ? -3.521 20.675 -2.431 1.00 82.56 304 ASP A C 1
ATOM 2307 O O . ASP A 1 304 ? -2.857 19.650 -2.539 1.00 82.56 304 ASP A O 1
ATOM 2311 N N . ARG A 1 305 ? -3.499 21.603 -3.394 1.00 81.94 305 ARG A N 1
ATOM 2312 C CA . ARG A 1 305 ? -2.757 21.518 -4.667 1.00 81.94 305 ARG A CA 1
ATOM 2313 C C . ARG A 1 305 ? -1.237 21.450 -4.491 1.00 81.94 305 ARG A C 1
ATOM 2315 O O . ARG A 1 305 ? -0.525 21.115 -5.446 1.00 81.94 305 ARG A O 1
ATOM 2322 N N . SER A 1 306 ? -0.741 21.887 -3.337 1.00 82.56 306 SER A N 1
ATOM 2323 C CA . SER A 1 306 ? 0.680 21.950 -3.001 1.00 82.56 306 SER A CA 1
ATOM 2324 C C . SER A 1 306 ? 1.245 20.570 -2.658 1.00 82.56 306 SER A C 1
ATOM 2326 O O . SER A 1 306 ? 2.332 20.229 -3.133 1.00 82.56 306 SER A O 1
ATOM 2328 N N . ASP A 1 307 ? 0.465 19.777 -1.928 1.00 81.12 307 ASP A N 1
ATOM 2329 C CA . ASP A 1 307 ? 0.789 18.440 -1.448 1.00 81.12 307 ASP A CA 1
ATOM 2330 C C . ASP A 1 307 ? 0.498 17.406 -2.543 1.00 81.12 307 ASP A C 1
ATOM 2332 O O . ASP A 1 307 ? -0.634 16.962 -2.735 1.00 81.12 307 ASP A O 1
ATOM 2336 N N . ARG A 1 308 ? 1.508 17.121 -3.373 1.00 89.06 308 ARG A N 1
ATOM 2337 C CA . ARG A 1 308 ? 1.351 16.305 -4.582 1.00 89.06 308 ARG A CA 1
ATOM 2338 C C . ARG A 1 308 ? 2.437 15.248 -4.696 1.00 89.06 308 ARG A C 1
ATOM 2340 O O . ARG A 1 308 ? 3.626 15.557 -4.673 1.00 89.06 308 ARG A O 1
ATOM 2347 N N . ILE A 1 309 ? 2.009 14.026 -4.970 1.00 92.94 309 ILE A N 1
ATOM 2348 C CA . ILE A 1 309 ? 2.886 12.958 -5.441 1.00 92.94 309 ILE A CA 1
ATOM 2349 C C . ILE A 1 309 ? 2.934 12.935 -6.968 1.00 92.94 309 ILE A C 1
ATOM 2351 O O . ILE A 1 309 ? 3.992 12.705 -7.545 1.00 92.94 309 ILE A O 1
ATOM 2355 N N . ARG A 1 310 ? 1.824 13.271 -7.647 1.00 94.56 310 ARG A N 1
ATOM 2356 C CA . ARG A 1 310 ? 1.734 13.243 -9.115 1.00 94.56 310 ARG A CA 1
ATOM 2357 C C . ARG A 1 310 ? 1.070 14.470 -9.703 1.00 94.56 310 ARG A C 1
ATOM 2359 O O . ARG A 1 310 ? 0.196 15.088 -9.098 1.00 94.56 310 ARG A O 1
ATOM 2366 N N . THR A 1 311 ? 1.495 14.835 -10.909 1.00 96.75 311 THR A N 1
ATOM 2367 C CA . THR A 1 311 ? 0.851 15.870 -11.723 1.00 96.75 311 THR A CA 1
ATOM 2368 C C . THR A 1 311 ? 0.428 15.315 -13.074 1.00 96.75 311 THR A C 1
ATOM 2370 O O . THR A 1 311 ? 1.274 14.839 -13.822 1.00 96.75 311 THR A O 1
ATOM 2373 N N . TYR A 1 312 ? -0.855 15.467 -13.388 1.00 97.44 312 TYR A N 1
ATOM 2374 C CA . TYR A 1 312 ? -1.511 15.124 -14.645 1.00 97.44 312 TYR A CA 1
ATOM 2375 C C . TYR A 1 312 ? -1.721 16.423 -15.435 1.00 97.44 312 TYR A C 1
ATOM 2377 O O . TYR A 1 312 ? -2.593 17.226 -15.107 1.00 97.44 312 TYR A O 1
ATOM 2385 N N . ASN A 1 313 ? -0.876 16.685 -16.428 1.00 97.44 313 ASN A N 1
ATOM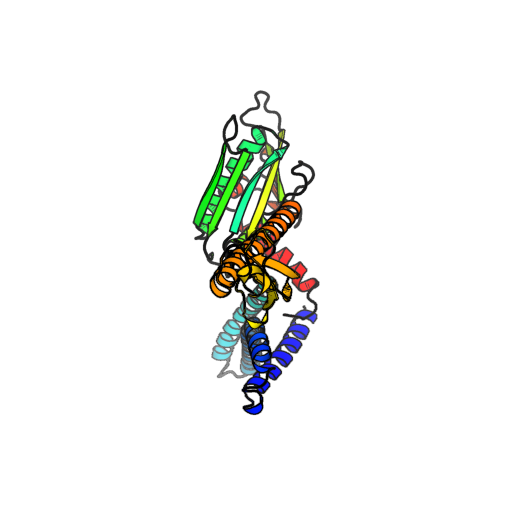 2386 C CA . ASN A 1 313 ? -0.905 17.899 -17.241 1.00 97.44 313 ASN A CA 1
ATOM 2387 C C . ASN A 1 313 ? -1.431 17.574 -18.646 1.00 97.44 313 ASN A C 1
ATOM 2389 O O . ASN A 1 313 ? -0.684 17.124 -19.513 1.00 97.44 313 ASN A O 1
ATOM 2393 N N . PHE A 1 314 ? -2.724 17.821 -18.861 1.00 96.50 314 PHE A N 1
ATOM 2394 C CA . PHE A 1 314 ? -3.408 17.527 -20.123 1.00 96.50 314 PHE A CA 1
ATOM 2395 C C . PHE A 1 314 ? -2.920 18.375 -21.307 1.00 96.50 314 PHE A C 1
ATOM 2397 O O . PHE A 1 314 ? -2.689 17.791 -22.363 1.00 96.50 314 PHE A O 1
ATOM 2404 N N . PRO A 1 315 ? -2.673 19.698 -21.179 1.00 95.75 315 PRO A N 1
ATOM 2405 C CA . PRO A 1 315 ? -2.175 20.500 -22.300 1.00 95.75 315 PRO A CA 1
ATOM 2406 C C . PRO A 1 315 ? -0.868 19.989 -22.921 1.00 95.75 315 PRO A C 1
ATOM 2408 O O . PRO A 1 315 ? -0.609 20.244 -24.092 1.00 95.75 315 PRO A O 1
ATOM 2411 N N . GLN A 1 316 ? -0.038 19.289 -22.141 1.00 95.25 316 GLN A N 1
ATOM 2412 C CA . GLN A 1 316 ? 1.246 18.737 -22.586 1.00 95.25 316 GLN A CA 1
ATOM 2413 C C . GLN A 1 316 ? 1.229 17.206 -22.719 1.00 95.25 316 GLN A C 1
ATOM 2415 O O . GLN A 1 316 ? 2.287 16.615 -22.920 1.00 95.25 316 GLN A O 1
ATOM 2420 N N . ASN A 1 317 ? 0.062 16.566 -22.565 1.00 96.50 317 ASN A N 1
ATOM 2421 C CA . ASN A 1 317 ? -0.102 15.109 -22.489 1.00 96.50 317 ASN A CA 1
ATOM 2422 C C . ASN A 1 317 ? 0.906 14.434 -21.535 1.00 96.50 317 ASN A C 1
ATOM 2424 O O . ASN A 1 317 ? 1.463 13.375 -21.823 1.00 96.50 317 ASN A O 1
ATOM 2428 N N . ARG A 1 318 ? 1.191 15.087 -20.404 1.00 96.62 318 ARG A N 1
ATOM 2429 C CA . ARG A 1 318 ? 2.325 14.760 -19.538 1.00 96.62 318 ARG A CA 1
ATOM 2430 C C . ARG A 1 318 ? 1.868 14.325 -18.157 1.00 96.62 318 ARG A C 1
ATOM 2432 O O . ARG A 1 318 ? 1.087 15.023 -17.512 1.00 96.62 318 ARG A O 1
ATOM 2439 N N . ILE A 1 319 ? 2.445 13.237 -17.664 1.00 96.31 319 ILE A N 1
ATOM 2440 C CA . ILE A 1 319 ? 2.334 12.807 -16.273 1.00 96.31 319 ILE A CA 1
ATOM 2441 C C . ILE A 1 319 ? 3.713 12.802 -15.619 1.00 96.31 319 ILE A C 1
ATOM 2443 O O . ILE A 1 319 ? 4.682 12.335 -16.208 1.00 96.31 319 ILE A O 1
ATOM 2447 N N . THR A 1 320 ? 3.804 13.330 -14.403 1.00 95.94 320 THR A N 1
ATOM 2448 C CA . THR A 1 320 ? 5.045 13.335 -13.618 1.00 95.94 320 THR A CA 1
ATOM 2449 C C . THR A 1 320 ? 4.765 12.835 -12.212 1.00 95.94 320 THR A C 1
ATOM 2451 O O . THR A 1 320 ? 3.886 13.390 -11.546 1.00 95.94 320 THR A O 1
ATOM 2454 N N . ASP A 1 321 ? 5.539 11.853 -11.752 1.00 95.44 321 ASP A N 1
ATOM 2455 C CA . ASP A 1 321 ? 5.640 11.500 -10.335 1.00 95.44 321 ASP A CA 1
ATOM 2456 C C . ASP A 1 321 ? 6.836 12.225 -9.709 1.00 95.44 321 ASP A C 1
ATOM 2458 O O . ASP A 1 321 ? 7.972 12.091 -10.161 1.00 95.44 321 ASP A O 1
ATOM 2462 N N . HIS A 1 322 ? 6.566 13.042 -8.691 1.00 93.94 322 HIS A N 1
ATOM 2463 C CA . HIS A 1 322 ? 7.551 13.920 -8.050 1.00 93.94 322 HIS A CA 1
ATOM 2464 C C . HIS A 1 322 ? 8.407 13.188 -7.015 1.00 93.94 322 HIS A C 1
ATOM 2466 O O . HIS A 1 322 ? 9.434 13.720 -6.609 1.00 93.94 322 HIS A O 1
ATOM 2472 N N . ARG A 1 323 ? 8.017 11.981 -6.585 1.00 90.62 323 ARG A N 1
ATOM 2473 C CA . ARG A 1 323 ? 8.798 11.199 -5.613 1.00 90.62 323 ARG A CA 1
ATOM 2474 C C . ARG A 1 323 ? 10.010 10.565 -6.280 1.00 90.62 323 ARG A C 1
ATOM 2476 O O . ARG A 1 323 ? 11.099 10.582 -5.721 1.00 90.62 323 ARG A O 1
ATOM 2483 N N . VAL A 1 324 ? 9.817 10.057 -7.498 1.00 91.38 324 VAL A N 1
ATOM 2484 C CA . VAL A 1 324 ? 10.871 9.423 -8.309 1.00 91.38 324 VAL A CA 1
ATOM 2485 C C . VAL A 1 324 ? 11.391 10.314 -9.440 1.00 91.38 324 VAL A C 1
ATOM 2487 O O . VAL A 1 324 ? 12.328 9.944 -10.137 1.00 91.38 324 VAL A O 1
ATOM 2490 N N . ASN A 1 325 ? 10.801 11.500 -9.629 1.00 91.81 325 ASN A N 1
ATOM 2491 C CA . ASN A 1 325 ? 11.110 12.442 -10.713 1.00 91.81 325 ASN A CA 1
ATOM 2492 C C . ASN A 1 325 ? 10.987 11.839 -12.128 1.00 91.81 325 ASN A C 1
ATOM 2494 O O . ASN A 1 325 ? 11.631 12.299 -13.072 1.00 91.81 325 ASN A O 1
ATOM 2498 N N . VAL A 1 326 ? 10.124 10.835 -12.296 1.00 93.31 326 VAL A N 1
ATOM 2499 C CA . VAL A 1 326 ? 9.851 10.198 -13.591 1.00 93.31 326 VAL A CA 1
ATOM 2500 C C . VAL A 1 326 ? 8.727 10.945 -14.296 1.00 93.31 326 VAL A C 1
ATOM 2502 O O . VAL A 1 326 ? 7.697 11.264 -13.701 1.00 93.31 326 VAL A O 1
ATOM 2505 N N . THR A 1 327 ? 8.929 11.230 -15.582 1.00 93.88 327 THR A N 1
ATOM 2506 C CA . THR A 1 327 ? 7.960 11.929 -16.431 1.00 93.88 327 THR A CA 1
ATOM 2507 C C . THR A 1 327 ? 7.659 11.115 -17.683 1.00 93.88 327 THR A C 1
ATOM 2509 O O . THR A 1 327 ? 8.574 10.764 -18.424 1.00 93.88 327 THR A O 1
ATOM 2512 N N . GLY A 1 328 ? 6.376 10.864 -17.936 1.00 92.75 328 GLY A N 1
ATOM 2513 C CA . GLY A 1 328 ? 5.860 10.259 -19.162 1.00 92.75 328 GLY A CA 1
ATOM 2514 C C . GLY A 1 328 ? 5.063 11.263 -19.999 1.00 92.75 328 GLY A C 1
ATOM 2515 O O . GLY A 1 328 ? 4.456 12.188 -19.459 1.00 92.75 328 GLY A O 1
ATOM 2516 N N . TYR A 1 329 ? 5.038 11.060 -21.317 1.00 94.25 329 TYR A N 1
ATOM 2517 C CA . TYR A 1 329 ? 4.315 11.897 -22.293 1.00 94.25 329 TYR A CA 1
ATOM 2518 C C . TYR A 1 329 ? 3.157 11.136 -22.957 1.00 94.25 329 TYR A C 1
ATOM 2520 O O . TYR A 1 329 ? 2.917 11.238 -24.158 1.00 94.25 329 TYR A O 1
ATOM 2528 N N . SER A 1 330 ? 2.481 10.304 -22.169 1.00 92.88 330 SER A N 1
ATOM 2529 C CA . SER A 1 330 ? 1.401 9.419 -22.607 1.00 92.88 330 SER A CA 1
ATOM 2530 C C . SER A 1 330 ? 0.248 9.433 -21.603 1.00 92.88 330 SER A C 1
ATOM 2532 O O . SER A 1 330 ? -0.273 8.381 -21.231 1.00 92.88 330 SER A O 1
ATOM 2534 N N . LEU A 1 331 ? -0.122 10.624 -21.121 1.00 95.25 331 LEU A N 1
ATOM 2535 C CA . LEU A 1 331 ? -1.170 10.793 -20.112 1.00 95.25 331 LEU A CA 1
ATOM 2536 C C . LEU A 1 331 ? -2.517 10.202 -20.564 1.00 95.25 331 LEU A C 1
ATOM 2538 O O . LEU A 1 331 ? -3.189 9.579 -19.748 1.00 95.25 331 LEU A O 1
ATOM 2542 N N . ASP A 1 332 ? -2.883 10.316 -21.842 1.00 93.44 332 ASP A N 1
ATOM 2543 C CA . ASP A 1 332 ? -4.133 9.730 -22.354 1.00 93.44 332 ASP A CA 1
ATOM 2544 C C . ASP A 1 332 ? -4.184 8.205 -22.167 1.00 93.44 332 ASP A C 1
ATOM 2546 O O . ASP A 1 332 ? -5.200 7.658 -21.739 1.00 93.44 332 ASP A O 1
ATOM 2550 N N . ARG A 1 333 ? -3.060 7.518 -22.426 1.00 94.25 333 ARG A N 1
ATOM 2551 C CA . ARG A 1 333 ? -2.916 6.072 -22.183 1.00 94.25 333 ARG A CA 1
ATOM 2552 C C . ARG A 1 333 ? -2.906 5.764 -20.691 1.00 94.25 333 ARG A C 1
ATOM 2554 O O . ARG A 1 333 ? -3.565 4.825 -20.259 1.00 94.25 333 ARG A O 1
ATOM 2561 N N . TYR A 1 334 ? -2.219 6.591 -19.906 1.00 94.00 334 TYR A N 1
ATOM 2562 C CA . TYR A 1 334 ? -2.149 6.421 -18.459 1.00 94.00 334 TYR A CA 1
ATOM 2563 C C . TYR A 1 334 ? -3.541 6.474 -17.822 1.00 94.00 334 TYR A C 1
ATOM 2565 O O . TYR A 1 334 ? -3.919 5.574 -17.085 1.00 94.00 334 TYR A O 1
ATOM 2573 N N . ILE A 1 335 ? -4.357 7.478 -18.160 1.00 94.00 335 ILE A N 1
ATOM 2574 C CA . ILE A 1 335 ? -5.739 7.584 -17.662 1.00 94.00 335 ILE A CA 1
ATOM 2575 C C . ILE A 1 335 ? -6.635 6.442 -18.175 1.00 94.00 335 ILE A C 1
ATOM 2577 O O . ILE A 1 335 ? -7.652 6.135 -17.551 1.00 94.00 335 ILE A O 1
ATOM 2581 N N . ALA A 1 336 ? -6.254 5.801 -19.284 1.00 93.44 336 ALA A N 1
ATOM 2582 C CA . ALA A 1 336 ? -6.885 4.594 -19.811 1.00 93.44 336 ALA A CA 1
ATOM 2583 C C . ALA A 1 336 ? -6.433 3.294 -19.105 1.00 93.44 336 ALA A C 1
ATOM 2585 O O . ALA A 1 336 ? -6.888 2.217 -19.480 1.00 93.44 336 ALA A O 1
ATOM 2586 N N . GLY A 1 337 ? -5.603 3.384 -18.058 1.00 91.31 337 GLY A N 1
ATOM 2587 C CA . GLY A 1 337 ? -5.167 2.247 -17.241 1.00 91.31 337 GLY A CA 1
ATOM 2588 C C . GLY A 1 337 ? -3.819 1.645 -17.647 1.00 91.31 337 GLY A C 1
ATOM 2589 O O . GLY A 1 337 ? -3.415 0.645 -17.068 1.00 91.31 337 GLY A O 1
ATOM 2590 N N . ASP A 1 338 ? -3.105 2.232 -18.611 1.00 92.88 338 ASP A N 1
ATOM 2591 C CA . ASP A 1 338 ? -1.746 1.821 -18.994 1.00 92.88 338 ASP A CA 1
ATOM 2592 C C . ASP A 1 338 ? -0.707 2.529 -18.108 1.00 92.88 338 ASP A C 1
ATOM 2594 O O . ASP A 1 338 ? -0.102 3.541 -18.482 1.00 92.88 338 ASP A O 1
ATOM 2598 N N . CYS A 1 339 ? -0.590 2.047 -16.871 1.00 89.31 339 CYS A N 1
ATOM 2599 C CA . CYS A 1 339 ? 0.155 2.713 -15.802 1.00 89.31 339 CYS A CA 1
ATOM 2600 C C . CYS A 1 339 ? 1.451 1.984 -15.395 1.00 89.31 339 CYS A C 1
ATOM 2602 O O . CYS A 1 339 ? 2.234 2.521 -14.606 1.00 89.31 339 CYS A O 1
ATOM 2604 N N . ASP A 1 340 ? 1.701 0.792 -15.940 1.00 88.31 340 ASP A N 1
ATOM 2605 C CA . ASP A 1 340 ? 2.671 -0.178 -15.408 1.00 88.31 340 ASP A CA 1
ATOM 2606 C C . ASP A 1 340 ? 4.104 0.342 -15.405 1.00 88.31 340 ASP A C 1
ATOM 2608 O O . ASP A 1 340 ? 4.842 0.132 -14.447 1.00 88.31 340 ASP A O 1
ATOM 2612 N N . ALA A 1 341 ? 4.494 1.092 -16.437 1.00 87.88 341 ALA A N 1
ATOM 2613 C CA . ALA A 1 341 ? 5.844 1.641 -16.536 1.00 87.88 341 ALA A CA 1
ATOM 2614 C C . ALA A 1 341 ? 6.175 2.607 -15.384 1.00 87.88 341 ALA A C 1
ATOM 2616 O O . ALA A 1 341 ? 7.279 2.574 -14.839 1.00 87.88 341 ALA A O 1
ATOM 2617 N N . LEU A 1 342 ? 5.224 3.466 -14.994 1.00 87.00 342 LEU A N 1
ATOM 2618 C CA . LEU A 1 342 ? 5.425 4.387 -13.874 1.00 87.00 342 LEU A CA 1
ATOM 2619 C C . LEU A 1 342 ? 5.365 3.639 -12.540 1.00 87.00 342 LEU A C 1
ATOM 2621 O O . LEU A 1 342 ? 6.147 3.936 -11.640 1.00 87.00 342 LEU A O 1
ATOM 2625 N N . TRP A 1 343 ? 4.473 2.651 -12.431 1.00 86.44 343 TRP A N 1
ATOM 2626 C CA . TRP A 1 343 ? 4.378 1.779 -11.262 1.00 86.44 343 TRP A CA 1
ATOM 2627 C C . TRP A 1 343 ? 5.670 1.031 -10.985 1.00 86.44 343 TRP A C 1
ATOM 2629 O O . TRP A 1 343 ? 6.180 1.087 -9.867 1.00 86.44 343 TRP A O 1
ATOM 2639 N N . GLN A 1 344 ? 6.238 0.409 -12.015 1.00 84.69 344 GLN A N 1
ATOM 2640 C CA . GLN A 1 344 ? 7.499 -0.305 -11.907 1.00 84.69 344 GLN A CA 1
ATOM 2641 C C . GLN A 1 344 ? 8.622 0.629 -11.453 1.00 84.69 344 GLN A C 1
ATOM 2643 O O . GLN A 1 344 ? 9.365 0.282 -10.543 1.00 84.69 344 GLN A O 1
ATOM 2648 N N . ALA A 1 345 ? 8.688 1.854 -11.983 1.00 87.44 345 ALA A N 1
ATOM 2649 C CA . ALA A 1 345 ? 9.685 2.830 -11.548 1.00 87.44 345 ALA A CA 1
ATOM 2650 C C . ALA A 1 345 ? 9.558 3.202 -10.056 1.00 87.44 345 ALA A C 1
ATOM 2652 O O . ALA A 1 345 ? 10.567 3.427 -9.387 1.00 87.44 345 ALA A O 1
ATOM 2653 N N . MET A 1 346 ? 8.336 3.253 -9.515 1.00 85.56 346 MET A N 1
ATOM 2654 C CA . MET A 1 346 ? 8.107 3.487 -8.082 1.00 85.56 346 MET A CA 1
ATOM 2655 C C . MET A 1 346 ? 8.494 2.280 -7.233 1.00 85.56 346 MET A C 1
ATOM 2657 O O . MET A 1 346 ? 9.128 2.445 -6.191 1.00 85.56 346 MET A O 1
ATOM 2661 N N . VAL A 1 347 ? 8.147 1.075 -7.689 1.00 81.56 347 VAL A N 1
ATOM 2662 C CA . VAL A 1 347 ? 8.561 -0.177 -7.049 1.00 81.56 347 VAL A CA 1
ATOM 2663 C C . VAL A 1 347 ? 10.084 -0.255 -7.000 1.00 81.56 347 VAL A C 1
ATOM 2665 O O . VAL A 1 347 ? 10.641 -0.513 -5.939 1.00 81.56 347 VAL A O 1
ATOM 2668 N N . ASP A 1 348 ? 10.766 0.026 -8.107 1.00 82.75 348 ASP A N 1
ATOM 2669 C CA . ASP A 1 348 ? 12.224 -0.038 -8.204 1.00 82.75 348 ASP A CA 1
ATOM 2670 C C . ASP A 1 348 ? 12.907 1.016 -7.326 1.00 82.75 348 ASP A C 1
ATOM 2672 O O . ASP A 1 348 ? 13.913 0.722 -6.679 1.00 82.75 348 ASP A O 1
ATOM 2676 N N . ALA A 1 349 ? 12.348 2.226 -7.247 1.00 84.19 349 ALA A N 1
ATOM 2677 C CA . ALA A 1 349 ? 12.853 3.269 -6.361 1.00 84.19 349 ALA A CA 1
ATOM 2678 C C . ALA A 1 349 ? 12.701 2.896 -4.878 1.00 84.19 349 ALA A C 1
ATOM 2680 O O . ALA A 1 349 ? 13.639 3.080 -4.102 1.00 84.19 349 ALA A O 1
ATOM 2681 N N . GLU A 1 350 ? 11.556 2.329 -4.489 1.00 80.75 350 GLU A N 1
ATOM 2682 C CA . GLU A 1 350 ? 11.340 1.843 -3.124 1.00 80.75 350 GLU A CA 1
ATOM 2683 C C . GLU A 1 350 ? 12.265 0.670 -2.808 1.00 80.75 350 GLU A C 1
ATOM 2685 O O . GLU A 1 350 ? 12.919 0.664 -1.767 1.00 80.75 350 GLU A O 1
ATOM 2690 N N . LYS A 1 351 ? 12.396 -0.288 -3.735 1.00 77.88 351 LYS A N 1
ATOM 2691 C CA . LYS A 1 351 ? 13.354 -1.389 -3.608 1.00 77.88 351 LYS A CA 1
ATOM 2692 C C . LYS A 1 351 ? 14.764 -0.849 -3.388 1.00 77.88 351 LYS A C 1
ATOM 2694 O O . LYS A 1 351 ? 15.451 -1.295 -2.477 1.00 77.88 351 LYS A O 1
ATOM 2699 N N . ALA A 1 352 ? 15.195 0.128 -4.185 1.00 80.69 352 ALA A N 1
ATOM 2700 C CA . ALA A 1 352 ? 16.513 0.737 -4.051 1.00 80.69 352 ALA A CA 1
ATOM 2701 C C . ALA A 1 352 ? 16.703 1.433 -2.695 1.00 80.69 352 ALA A C 1
ATOM 2703 O O . ALA A 1 352 ? 17.773 1.306 -2.102 1.00 80.69 352 ALA A O 1
ATOM 2704 N N . LYS A 1 353 ? 15.674 2.125 -2.190 1.00 80.69 353 LYS A N 1
ATOM 2705 C CA . LYS A 1 353 ? 15.704 2.782 -0.879 1.00 80.69 353 LYS A CA 1
ATOM 2706 C C . LYS A 1 353 ? 15.796 1.769 0.262 1.00 80.69 353 LYS A C 1
ATOM 2708 O O . LYS A 1 353 ? 16.716 1.860 1.067 1.00 80.69 353 LYS A O 1
ATOM 2713 N N . VAL A 1 354 ? 14.898 0.784 0.295 1.00 76.19 354 VAL A N 1
ATOM 2714 C CA . VAL A 1 354 ? 14.891 -0.271 1.320 1.00 76.19 354 VAL A CA 1
ATOM 2715 C C . VAL A 1 354 ? 16.224 -1.009 1.329 1.00 76.19 354 VAL A C 1
ATOM 2717 O O . VAL A 1 354 ? 16.803 -1.198 2.387 1.00 76.19 354 VAL A O 1
ATOM 2720 N N . LEU A 1 355 ? 16.760 -1.363 0.159 1.00 77.06 355 LEU A N 1
ATOM 2721 C CA . LEU A 1 355 ? 18.063 -2.026 0.055 1.00 77.06 355 LEU A CA 1
ATOM 2722 C C . LEU A 1 355 ? 19.234 -1.140 0.503 1.00 77.06 355 LEU A C 1
ATOM 2724 O O . LEU A 1 355 ? 20.262 -1.678 0.904 1.00 77.06 355 LEU A O 1
ATOM 2728 N N . ALA A 1 356 ? 19.116 0.185 0.402 1.00 77.38 356 ALA A N 1
ATOM 2729 C CA . ALA A 1 356 ? 20.131 1.121 0.883 1.00 77.38 356 ALA A CA 1
ATOM 2730 C C . ALA A 1 356 ? 20.067 1.331 2.405 1.00 77.38 356 ALA A C 1
ATOM 2732 O O . ALA A 1 356 ? 21.095 1.589 3.023 1.00 77.38 356 ALA A O 1
ATOM 2733 N N . GLU A 1 357 ? 18.874 1.226 2.993 1.00 74.81 357 GLU A N 1
ATOM 2734 C CA . GLU A 1 357 ? 18.620 1.363 4.435 1.00 74.81 357 GLU A CA 1
ATOM 2735 C C . GLU A 1 357 ? 18.643 0.014 5.174 1.00 74.81 357 GLU A C 1
ATOM 2737 O O . GLU A 1 357 ? 18.491 -0.024 6.393 1.00 74.81 357 GLU A O 1
ATOM 2742 N N . TRP A 1 358 ? 18.821 -1.093 4.449 1.00 73.50 358 TRP A N 1
ATOM 2743 C CA . TRP A 1 358 ? 18.750 -2.434 5.007 1.00 73.50 358 TRP A CA 1
ATOM 2744 C C . TRP A 1 358 ? 19.897 -2.694 5.986 1.00 73.50 358 TRP A C 1
ATOM 2746 O O . TRP A 1 358 ? 21.070 -2.672 5.618 1.00 73.50 358 TRP A O 1
ATOM 2756 N N . ASP A 1 359 ? 19.542 -2.994 7.231 1.00 68.19 359 ASP A N 1
ATOM 2757 C CA . ASP A 1 359 ? 20.462 -3.256 8.342 1.00 68.19 359 ASP A CA 1
ATOM 2758 C C . ASP A 1 359 ? 20.948 -4.715 8.413 1.00 68.19 359 ASP A C 1
ATOM 2760 O O . ASP A 1 359 ? 21.728 -5.076 9.296 1.00 68.19 359 ASP A O 1
ATOM 2764 N N . GLY A 1 360 ? 20.513 -5.557 7.469 1.00 66.94 360 GLY A N 1
ATOM 2765 C CA . GLY A 1 360 ? 20.851 -6.977 7.421 1.00 66.94 360 GLY A CA 1
ATOM 2766 C C . GLY A 1 360 ? 19.897 -7.884 8.203 1.00 66.94 360 GLY A C 1
ATOM 2767 O O . GLY A 1 360 ? 20.167 -9.083 8.301 1.00 66.94 360 GLY A O 1
ATOM 2768 N N . GLU A 1 361 ? 18.782 -7.370 8.732 1.00 66.06 361 GLU A N 1
ATOM 2769 C CA . GLU A 1 361 ? 17.744 -8.181 9.379 1.00 66.06 361 GLU A CA 1
ATOM 2770 C C . GLU A 1 361 ? 16.592 -8.542 8.413 1.00 66.06 361 GLU A C 1
ATOM 2772 O O . GLU A 1 361 ? 16.233 -7.764 7.531 1.00 66.06 361 GLU A O 1
ATOM 2777 N N . PHE A 1 362 ? 16.006 -9.744 8.551 1.00 63.06 362 PHE A N 1
ATOM 2778 C CA . PHE A 1 362 ? 14.892 -10.229 7.711 1.00 63.06 362 PHE A CA 1
ATOM 2779 C C . PHE A 1 362 ? 13.701 -10.733 8.511 1.00 63.06 362 PHE A C 1
ATOM 2781 O O . PHE A 1 362 ? 13.889 -11.399 9.559 1.00 63.06 362 PHE A O 1
#

Mean predicted aligned error: 10.57 Å

Foldseek 3Di:
DVVLVVLLVVLLVVLVVLVVVVVDPVCPPPPCVVVSVVSNVLSCQLNVLVVVLVVLVVQLVVLVVCCVPPVCNVVSVVSNVVSVVVNVVSVVVSLVCLLCSDPLFAFWKKKKKAWFFDALQSQVVQQLVVLLVCLQCVVFVKDWAWDDFAAGPNGHGRMTITTIADDGPDPTTPLNLCVLQFWKEKEWAQGPPHDPRDTDITIMGIDMDGDDDQQDDDQDPVQKDKDFAQDDDDDPPLSVPDRQKIWIARNVVRDIFIFDPDPHNVVRVVVRVVVSRVVSSVVSVVVVVVVVVVSNCVRYPPSDSVIDQWYCYPVQCKIAGPVLRDIDNNVVVSSSNPVVVVSVSSVVVSSVVSSVVPPSDD

Solvent-accessible surface area (backbone atoms only — not comparable to full-atom values): 18965 Å² total; per-residue (Å²): 111,76,64,57,57,52,31,52,48,54,47,42,56,52,47,50,54,42,52,54,50,72,68,39,76,83,39,67,90,43,91,57,40,68,56,50,53,51,54,39,61,56,46,46,68,54,44,51,49,49,50,52,35,50,51,29,51,51,47,25,54,52,20,59,64,37,51,77,39,83,90,44,26,68,64,19,50,54,48,24,55,55,20,61,61,44,41,64,52,37,52,50,52,45,51,46,48,71,67,52,70,50,91,55,26,67,28,32,16,36,41,36,36,29,39,27,43,48,61,58,56,5,6,37,48,28,35,47,50,54,50,14,52,50,46,33,30,55,78,39,66,28,46,76,43,84,73,48,77,39,72,25,94,82,41,41,16,44,32,42,31,30,42,30,38,44,59,39,92,56,100,37,9,34,20,53,69,46,50,81,62,40,17,17,38,26,39,33,38,60,46,96,89,52,90,83,71,57,72,43,74,25,9,25,22,25,34,53,39,58,57,74,81,77,75,76,74,86,82,58,75,91,44,50,51,74,47,74,39,65,45,88,74,100,61,63,78,64,40,81,72,42,62,19,14,26,33,40,32,33,65,91,75,68,50,75,35,68,26,55,89,42,89,42,41,67,59,9,42,55,52,26,51,53,51,43,52,54,52,52,38,51,52,48,44,50,51,55,50,51,52,51,52,50,56,43,49,67,36,29,62,87,33,42,69,82,56,52,41,32,39,42,33,56,92,71,32,25,31,36,35,65,84,80,69,48,73,46,78,49,34,72,50,31,54,64,27,62,44,62,72,62,49,50,53,51,52,52,51,48,41,53,49,51,66,71,69,58,85,56,80,132

pLDDT: mean 87.39, std 9.46, range [48.97, 98.06]

Sequence (362 aa):
MPDLLASLASLHDRYRRLTEQLGDAGIMGTPQYPRVMKDHARLAKLMRPYEELRAAQEAAAGARAMLSDPELRELAKEELAASEARVPVLLEDIKGLLVSGDATGSRDSILEIRAGTGGDEAALFVGDLARMYTMWCQTHGLRLDVLSLQEGEKGGFKEAIFNVRGSGQQAGGAYALLRYESGGHRVQRVPATESQGRVHTSAATVAVMPEAEEADVTIRSDDLEITTFRAGGAGGQNVNKTESAVRIVHTPTGTVVACQDERSQLANKDKAMKWLRAKLYAAERERLARERAALRKEQVGSGDRSDRIRTYNFPQNRITDHRVNVTGYSLDRYIAGDCDALWQAMVDAEKAKVLAEWDGEF